Protein 9K3W (pdb70)

Secondary structure (P-SEA, 3-state):
ccccaaaaaaaaacccaaaaaaaacccaaaaaaaaaccccccaaaaaaaaaaacccccccccc/cccaaaaaaaaacccaaaaaaaacccaaaaaaaaaccccccaaaaaaaaaaacccccccccccc/cccaaaaaaaaacccaaaaaaaacccaaaaaaaaaccccccaaaaaaaaaaacccccccccccc

Nearest PDB structures (foldseek):
  2xj3-assembly1_B  TM=9.180E-01  e=3.057E-06  Enterococcus faecalis
  2xj3-assembly1_A  TM=9.509E-01  e=5.834E-06  Enterococcus faecalis
  1utx-assembly1_B  TM=9.200E-01  e=1.750E-05  Enterococcus faecalis
  3f52-assembly1_A  TM=8.445E-01  e=9.627E-04  Corynebacterium glutamicum
  3f51-assembly1_A  TM=8.803E-01  e=3.287E-03  Corynebacterium glutamicum

Solvent-accessible surface area: 11079 Å² total; per-residue (Å²): 26,79,147,26,83,0,140,83,5,30,84,111,15,83,19,77,24,44,59,0,1,110,80,5,134,38,66,149,100,27,0,64,3,3,21,81,22,172,100,79,3,54,7,31,16,0,6,68,0,3,109,38,1,44,52,111,0,66,38,0,4,92,112,102,143,23,87,0,142,84,6,31,78,102,23,72,15,77,26,43,57,0,1,109,87,9,132,39,63,142,141,34,0,63,13,2,23,96,49,168,83,118,36,52,109,87,11,5,80,111,0,4,164,33,3,52,51,150,46,106,42,0,31,83,125,154,130,62,141,21,84,0,134,77,7,32,74,120,104,138,32,73,24,50,50,0,4,110,115,12,134,35,62,152,126,41,0,62,12,2,25,85,30,161,55,69,8,58,6,41,20,0,5,80,0,4,160,69,25,65,67,120,6,57,35,0,6,66,29,185,55

InterPro domains:
  IPR001387 Cro/C1-type, helix-turn-helix domain [PF01381] (5-58)
  IPR001387 Cro/C1-type, helix-turn-helix domain [PS50943] (5-59)
  IPR001387 Cro/C1-type, helix-turn-helix domain [SM00530] (4-59)
  IPR001387 Cro/C1-type, helix-turn-helix domain [cd00093] (3-59)
  IPR010982 Lambda repressor-like, DNA-binding domain superfamily [G3DSA:1.10.260.40] (1-63)
  IPR010982 Lambda repressor-like, DNA-binding domain superfamily [SSF47413] (2-61)

Structure (mmCIF, N/CA/C/O backbone):
data_9K3W
#
_entry.id   9K3W
#
_cell.length_a   48.779
_cell.length_b   29.618
_cell.length_c   115.750
_cell.angle_alpha   90.000
_cell.angle_beta   93.360
_cell.angle_gamma   90.000
#
_symmetry.space_group_name_H-M   'C 1 2 1'
#
loop_
_entity.id
_entity.type
_entity.pdbx_description
1 polymer 'Transcriptional regulator, PbsX family'
2 non-polymer 'TETRAETHYLENE GLYCOL'
3 water water
#
loop_
_atom_site.group_PDB
_atom_site.id
_atom_site.type_symbol
_atom_site.label_atom_id
_atom_site.label_alt_id
_atom_site.label_comp_id
_atom_site.label_asym_id
_atom_site.label_entity_id
_atom_site.label_seq_id
_atom_site.pdbx_PDB_ins_code
_atom_site.Cartn_x
_atom_site.Cartn_y
_atom_site.Cartn_z
_atom_site.occupancy
_atom_site.B_iso_or_equiv
_atom_site.auth_seq_id
_atom_site.auth_comp_id
_atom_site.auth_asym_id
_atom_site.auth_atom_id
_atom_site.pdbx_PDB_model_num
ATOM 1 N N . GLY A 1 1 ? -5.15079 9.66888 20.73125 1.000 51.28604 1 GLY A N 1
ATOM 2 C CA . GLY A 1 1 ? -4.41939 8.55641 20.15251 1.000 52.37214 1 GLY A CA 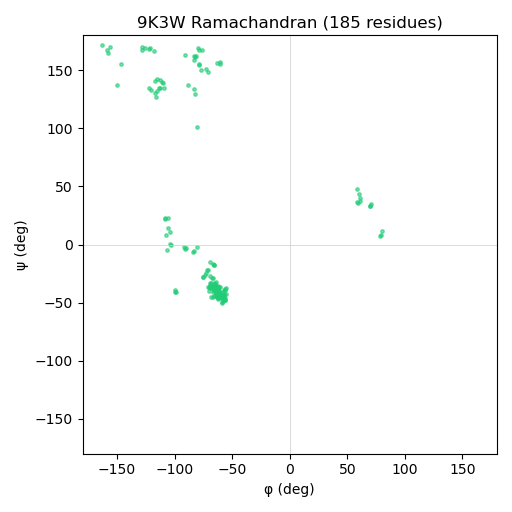1
ATOM 3 C C . GLY A 1 1 ? -3.67533 7.73079 21.18335 1.000 53.91049 1 GLY A C 1
ATOM 4 O O . GLY A 1 1 ? -3.33961 8.23051 22.25854 1.000 42.45937 1 GLY A O 1
ATOM 5 N N . SER A 1 2 ? -3.42190 6.46169 20.84679 1.000 66.35923 2 SER A N 1
ATOM 6 C CA . SER A 1 2 ? -2.72099 5.56403 21.76254 1.000 63.67398 2 SER A CA 1
ATOM 7 C C . SER A 1 2 ? -1.36880 6.13218 22.17423 1.000 63.02091 2 SER A C 1
ATOM 8 O O . SER A 1 2 ? -0.95394 5.99624 23.33160 1.000 66.15860 2 SER A O 1
ATOM 11 N N . LYS A 1 3 ? -0.66296 6.76090 21.23985 1.000 51.16189 3 LYS A N 1
ATOM 12 C CA . LYS A 1 3 ? 0.62755 7.37348 21.53457 1.000 49.29251 3 LYS A CA 1
ATOM 13 C C . LYS A 1 3 ? 0.39202 8.72989 22.18587 1.000 56.79231 3 LYS A C 1
ATOM 14 O O . LYS A 1 3 ? 0.05044 9.70424 21.51149 1.000 53.98010 3 LYS A O 1
ATOM 20 N N . ASN A 1 4 ? 0.53280 8.78563 23.50963 1.000 35.71380 4 ASN A N 1
ATOM 21 C CA . ASN A 1 4 ? 0.47428 10.04393 24.23671 1.000 31.80185 4 ASN A CA 1
ATOM 22 C C . ASN A 1 4 ? 1.19862 9.82211 25.55550 1.000 34.51805 4 ASN A C 1
ATOM 23 O O . ASN A 1 4 ? 1.43307 8.68174 25.96482 1.000 36.42937 4 ASN A O 1
ATOM 28 N N . ARG A 1 5 ? 1.53223 10.91754 26.23375 1.000 28.97370 5 ARG A N 1
ATOM 29 C CA . ARG A 1 5 ? 2.29707 10.80212 27.46943 1.000 30.31868 5 ARG A CA 1
ATOM 30 C C . ARG A 1 5 ? 1.46575 11.11430 28.70739 1.000 25.93011 5 ARG A C 1
ATOM 31 O O . ARG A 1 5 ? 2.03054 11.42489 29.76189 1.000 28.13721 5 ARG A O 1
ATOM 39 N N . ILE A 1 6 ? 0.13560 11.00782 28.61507 1.000 23.40426 6 ILE A N 1
ATOM 40 C CA . ILE A 1 6 ? -0.70797 11.39008 29.74522 1.000 19.25723 6 ILE A CA 1
ATOM 41 C C . ILE A 1 6 ? -0.41950 10.50788 30.95388 1.000 2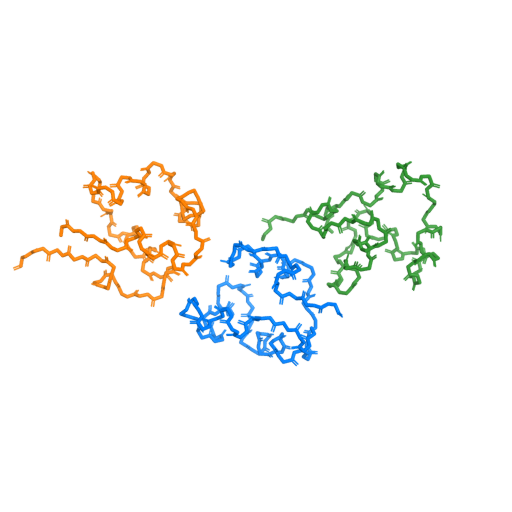5.94637 6 ILE A C 1
ATOM 42 O O . ILE A 1 6 ? -0.26938 10.99913 32.07924 1.000 22.49780 6 ILE A O 1
ATOM 47 N N . LYS A 1 7 ? -0.32618 9.19170 30.74185 1.000 24.09798 7 LYS A N 1
ATOM 48 C CA . LYS A 1 7 ? -0.05743 8.29355 31.86094 1.000 26.55691 7 LYS A CA 1
ATOM 49 C C . LYS A 1 7 ? 1.29064 8.59761 32.50252 1.000 24.97679 7 LYS A C 1
ATOM 50 O O . LYS A 1 7 ? 1.40598 8.65131 33.73229 1.000 26.04043 7 LYS A O 1
ATOM 56 N N . VAL A 1 8 ? 2.31813 8.81394 31.68011 1.000 23.01170 8 VAL A N 1
ATOM 57 C CA . VAL A 1 8 ? 3.64284 9.11821 32.20510 1.000 25.64957 8 VAL A CA 1
ATOM 58 C C . VAL A 1 8 ? 3.63926 10.45634 32.94075 1.000 24.12311 8 VAL A C 1
ATOM 59 O O . VAL A 1 8 ? 4.26875 10.60324 33.99565 1.000 24.94851 8 VAL A O 1
ATOM 63 N N . LEU A 1 9 ? 2.92470 11.45020 32.40180 1.000 22.63629 9 LEU A N 1
ATOM 64 C CA . LEU A 1 9 ? 2.87670 12.75870 33.04752 1.000 20.96801 9 LEU A CA 1
ATOM 65 C C . LEU A 1 9 ? 2.10442 12.70734 34.35940 1.000 21.02461 9 LEU A C 1
ATOM 66 O O . LEU A 1 9 ? 2.47825 13.38210 35.32496 1.000 25.44396 9 LEU A O 1
ATOM 71 N N . ARG A 1 10 ? 1.03668 11.90445 34.41844 1.000 18.40438 10 ARG A N 1
ATOM 72 C CA . ARG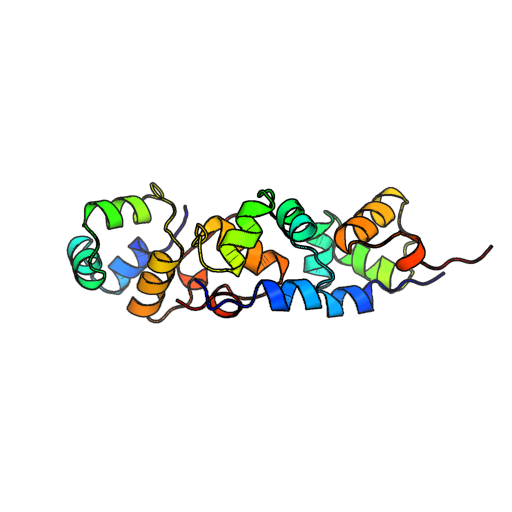 A 1 10 ? 0.32520 11.69965 35.68169 1.000 20.81679 10 ARG A CA 1
ATOM 73 C C . ARG A 1 10 ? 1.26365 11.19475 36.76878 1.000 24.69493 10 ARG A C 1
ATOM 74 O O . ARG A 1 10 ? 1.21913 11.66223 37.91355 1.000 21.07900 10 ARG A O 1
ATOM 82 N N . ALA A 1 11 ? 2.10170 10.20702 36.44016 1.000 22.00406 11 ALA A N 1
ATOM 83 C CA . ALA A 1 11 ? 3.01456 9.66347 37.44054 1.000 22.76760 11 ALA A CA 1
ATOM 84 C C . ALA A 1 11 ? 3.99085 10.72957 37.92510 1.000 25.97189 11 ALA A C 1
ATOM 85 O O . ALA A 1 11 ? 4.32051 10.78981 39.11485 1.000 37.88758 11 ALA A O 1
ATOM 87 N N . GLU A 1 12 ? 4.45508 11.58737 37.01477 1.000 27.22662 12 GLU A N 1
ATOM 88 C CA . GLU A 1 12 ? 5.38995 12.64633 37.37362 1.000 29.19198 12 GLU A CA 1
ATOM 89 C C . GLU A 1 12 ? 4.74132 13.72638 38.23778 1.000 28.71192 12 GLU A C 1
ATOM 90 O O . GLU A 1 12 ? 5.43463 14.39054 39.01900 1.000 29.55316 12 GLU A O 1
ATOM 96 N N . HIS A 1 13 ? 3.42440 13.91454 38.10854 1.000 27.29652 13 HIS A N 1
ATOM 97 C CA . HIS A 1 13 ? 2.66613 14.98138 38.75981 1.000 23.13890 13 HIS A CA 1
ATOM 98 C C . HIS A 1 13 ? 1.79600 14.52234 39.92888 1.000 24.44619 13 HIS A C 1
ATOM 99 O O . HIS A 1 13 ? 0.90370 15.27380 40.34157 1.000 26.04814 13 HIS A O 1
ATOM 106 N N . ASN A 1 14 ? 1.99796 13.30920 40.44774 1.000 27.60834 14 ASN A N 1
ATOM 107 C CA . ASN A 1 14 ? 1.26604 12.83026 41.62964 1.000 28.73020 14 ASN A CA 1
ATOM 108 C C . ASN A 1 14 ? -0.24211 12.77097 41.38113 1.000 28.31823 14 ASN A C 1
ATOM 109 O O . ASN A 1 14 ? -1.04619 13.09578 42.25709 1.000 27.52874 14 ASN A O 1
ATOM 114 N N . LEU A 1 15 ? -0.64114 12.32871 40.18960 1.000 20.34857 15 LEU A N 1
ATOM 115 C CA . LEU A 1 15 ? -2.05150 12.27649 39.81737 1.000 19.33692 15 LEU A CA 1
ATOM 116 C C . LEU A 1 15 ? -2.51807 10.85291 39.56745 1.000 20.60203 15 LEU A C 1
ATOM 117 O O . LEU A 1 15 ? -1.89790 10.11990 38.78194 1.000 19.02521 15 LEU A O 1
ATOM 122 N N . THR A 1 16 ? -3.63944 10.48641 40.18650 1.000 18.67185 16 THR A N 1
ATOM 123 C CA . THR A 1 16 ? -4.40379 9.34010 39.72574 1.000 19.69021 16 THR A CA 1
ATOM 124 C C . THR A 1 16 ? -5.24089 9.75601 38.51709 1.000 17.84957 16 THR A C 1
ATOM 125 O O . THR A 1 16 ? -5.37501 10.94434 38.20640 1.000 17.94078 16 THR A O 1
ATOM 129 N N . GLN A 1 17 ? -5.82310 8.76433 37.84029 1.000 20.43330 17 GLN A N 1
ATOM 130 C CA . GLN A 1 17 ? -6.75530 9.08761 36.76109 1.000 19.16402 17 GLN A CA 1
ATOM 131 C C . GLN A 1 17 ? -7.89794 9.95411 37.27471 1.000 19.81878 17 GLN A C 1
ATOM 132 O O . GLN A 1 17 ? -8.29674 10.92833 36.62108 1.000 19.95096 17 GLN A O 1
ATOM 138 N N . ALA A 1 18 ? -8.43081 9.61993 38.45269 1.000 19.25645 18 ALA A N 1
ATOM 139 C CA . ALA A 1 18 ? -9.52411 10.39721 39.02516 1.000 20.00512 18 ALA A CA 1
ATOM 140 C C . ALA A 1 18 ? -9.07434 11.80818 39.39247 1.000 23.42868 18 ALA A C 1
ATOM 141 O O . ALA A 1 18 ? -9.82047 12.77023 39.18714 1.000 18.24439 18 ALA A O 1
ATOM 143 N N . ASP A 1 19 ? -7.85631 11.94956 39.93017 1.000 22.21490 19 ASP A N 1
ATOM 144 C CA . ASP A 1 19 ? -7.31883 13.27720 40.22843 1.000 21.59284 19 ASP A CA 1
ATOM 145 C C . ASP A 1 19 ? -7.26145 14.13898 38.97572 1.000 20.33791 19 ASP A C 1
ATOM 146 O O . ASP A 1 19 ? -7.64688 15.31443 38.99415 1.000 20.94218 19 ASP A O 1
ATOM 151 N N . LEU A 1 20 ? -6.70774 13.58746 37.89303 1.000 18.16629 20 LEU A N 1
ATOM 152 C CA . LEU A 1 20 ? -6.61196 14.32499 36.64010 1.000 17.04675 20 LEU A CA 1
ATOM 153 C C . LEU A 1 20 ? -7.99326 14.65693 36.09722 1.000 20.12944 20 LEU A C 1
ATOM 154 O O . LEU A 1 20 ? -8.23711 15.78301 35.64300 1.000 18.78586 20 LEU A O 1
ATOM 159 N N . ALA A 1 21 ? -8.90821 13.68666 36.14168 1.000 17.80586 21 ALA A N 1
ATOM 160 C CA . ALA A 1 21 ? -10.27208 13.93229 35.69383 1.000 20.02062 21 ALA A CA 1
ATOM 161 C C . ALA A 1 21 ? -10.87309 15.10797 36.44413 1.000 20.42856 21 ALA A C 1
ATOM 162 O O . ALA A 1 21 ? -11.42851 16.02888 35.83387 1.000 19.12369 21 ALA A O 1
ATOM 164 N N . ASP A 1 22 ? -10.72752 15.11962 37.77220 1.000 18.64452 22 ASP A N 1
ATOM 165 C CA . ASP A 1 22 ? -11.31002 16.20155 38.55574 1.000 18.68153 22 ASP A CA 1
ATOM 166 C C . ASP A 1 22 ? -10.65505 17.54248 38.23733 1.000 18.79591 22 ASP A C 1
ATOM 167 O O . ASP A 1 22 ? -11.33435 18.57685 38.24406 1.000 22.08701 22 ASP A O 1
ATOM 172 N N . LYS A 1 23 ? -9.35165 17.55296 37.94155 1.000 19.06937 23 LYS A N 1
ATOM 173 C CA . LYS A 1 23 ? -8.69891 18.81910 37.62812 1.000 21.44052 23 LYS A CA 1
ATOM 174 C C . LYS A 1 23 ? -9.12172 19.36785 36.27234 1.000 22.42038 23 LYS A C 1
ATOM 175 O O . LYS A 1 23 ? -9.00040 20.57634 36.04660 1.000 29.69963 23 LYS A O 1
ATOM 181 N N . LEU A 1 24 ? -9.61051 18.51401 35.37545 1.000 20.58697 24 LEU A N 1
ATOM 182 C CA . LEU A 1 24 ? -10.03558 18.90751 34.03450 1.000 22.51015 24 LEU A CA 1
ATOM 183 C C . LEU A 1 24 ? -11.55070 18.97061 33.88089 1.000 21.38351 24 LEU A C 1
ATOM 184 O O . LEU A 1 24 ? -12.03438 19.23758 32.77648 1.000 21.90776 24 LEU A O 1
ATOM 189 N N . ASP A 1 25 ? -12.30290 18.67828 34.94303 1.000 17.67823 25 ASP A N 1
ATOM 190 C CA . ASP A 1 25 ? -13.76683 18.66235 34.91604 1.000 19.71779 25 ASP A CA 1
ATOM 191 C C . ASP A 1 25 ? -14.30887 17.65641 33.89976 1.000 21.93707 25 ASP A C 1
ATOM 192 O O . ASP A 1 25 ? -15.34777 17.88487 33.27302 1.000 22.37007 25 ASP A O 1
ATOM 197 N N . VAL A 1 26 ? -13.62321 16.51950 33.75144 1.000 21.01553 26 VAL A N 1
ATOM 198 C CA . VAL A 1 26 ? -14.12825 15.40066 32.96665 1.000 19.21896 26 VAL A CA 1
ATOM 199 C C . VAL A 1 26 ? -14.21657 14.17405 33.87175 1.000 21.18308 26 VAL A C 1
ATOM 200 O O . VAL A 1 26 ? -13.72666 14.16693 35.00261 1.000 20.25603 26 VAL A O 1
ATOM 204 N N . SER A 1 27 ? -14.86686 13.13677 33.36381 1.000 22.66898 27 SER A N 1
ATOM 205 C CA . SER A 1 27 ? -15.07563 11.92733 34.14070 1.000 21.75534 27 SER A CA 1
ATOM 206 C C . SER A 1 27 ? -13.84804 11.03012 34.05735 1.000 27.32073 27 SER A C 1
ATOM 207 O O . SER A 1 27 ? -13.00994 11.16321 33.16081 1.000 20.61234 27 SER A O 1
ATOM 210 N N . ARG A 1 28 ? -13.76232 10.08646 34.99922 1.000 21.28443 28 ARG A N 1
ATOM 211 C CA . ARG A 1 28 ? -12.60077 9.20486 35.04727 1.000 20.12420 28 ARG A CA 1
ATOM 212 C C . ARG A 1 28 ? -12.49501 8.34233 33.79345 1.000 20.93014 28 ARG A C 1
ATOM 213 O O . ARG 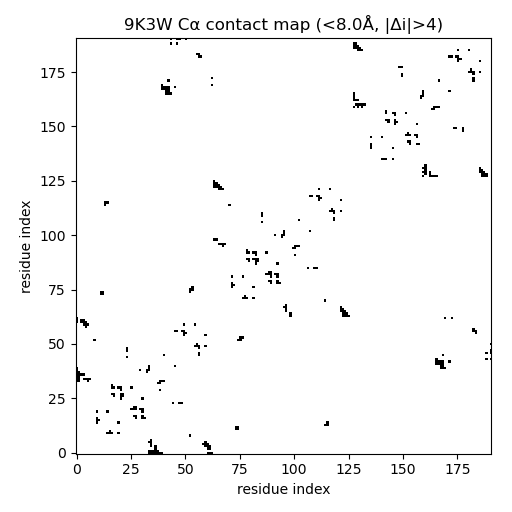A 1 28 ? -11.39132 8.11894 33.28269 1.000 21.86925 28 ARG A O 1
ATOM 221 N N . GLN A 1 29 ? -13.62843 7.86617 33.26999 1.000 22.02740 29 GLN A N 1
ATOM 222 C CA . GLN A 1 29 ? -13.57006 7.05965 32.05360 1.000 26.52126 29 GLN A CA 1
ATOM 223 C C . GLN A 1 29 ? -13.04733 7.87982 30.88345 1.000 22.31006 29 GLN A C 1
ATOM 224 O O . GLN A 1 29 ? -12.38017 7.33392 29.99703 1.000 25.38867 29 GLN A O 1
ATOM 230 N N . THR A 1 30 ? -13.34385 9.18325 30.85788 1.000 22.04432 30 THR A N 1
ATOM 231 C CA . THR A 1 30 ? -12.81623 10.02795 29.79362 1.000 21.48748 30 THR A CA 1
ATOM 232 C C . THR A 1 30 ? -11.29820 10.05267 29.83035 1.000 19.96017 30 THR A C 1
ATOM 233 O O . THR A 1 30 ? -10.64312 9.91216 28.79099 1.000 22.15123 30 THR A O 1
ATOM 237 N N . ILE A 1 31 ? -10.71663 10.18969 31.02762 1.000 17.29342 31 ILE A N 1
ATOM 238 C CA . ILE A 1 31 ? -9.26439 10.17016 31.15428 1.000 19.75198 31 ILE A CA 1
ATOM 239 C C . ILE A 1 31 ? -8.70528 8.83345 30.68869 1.000 22.24023 31 ILE A C 1
ATOM 240 O O . ILE A 1 31 ? -7.72308 8.78272 29.93514 1.000 20.64455 31 ILE A O 1
ATOM 245 N N . ASN A 1 32 ? -9.32840 7.72616 31.10818 1.000 19.48862 32 ASN A N 1
ATOM 246 C CA . ASN A 1 32 ? -8.81618 6.42494 30.69646 1.000 19.73219 32 ASN A CA 1
ATOM 247 C C . ASN A 1 32 ? -8.91636 6.24985 29.19124 1.000 21.30494 32 ASN A C 1
ATOM 248 O O . ASN A 1 32 ? -8.00913 5.69271 28.55766 1.000 21.86271 32 ASN A O 1
ATOM 253 N N . ALA A 1 33 ? -10.01292 6.72380 28.59774 1.000 20.27466 33 ALA A N 1
ATOM 254 C CA . ALA A 1 33 ? -10.16881 6.62964 27.15308 1.000 23.02213 33 ALA A CA 1
ATOM 255 C C . ALA A 1 33 ? -9.11286 7.45933 26.43550 1.000 21.81899 33 ALA A C 1
ATOM 256 O O . ALA A 1 33 ? -8.62651 7.06636 25.37102 1.000 23.84271 33 ALA A O 1
ATOM 258 N N . LEU A 1 34 ? -8.74859 8.61305 27.00741 1.000 20.11198 34 LEU A N 1
ATOM 259 C CA . LEU A 1 34 ? -7.68981 9.41998 26.40772 1.000 21.15947 34 LEU A CA 1
ATOM 260 C C . LEU A 1 34 ? -6.34421 8.71660 26.48249 1.000 19.19922 34 LEU A C 1
ATOM 261 O O . LEU A 1 34 ? -5.60092 8.69317 25.49309 1.000 20.50219 34 LEU A O 1
ATOM 266 N N . GLU A 1 35 ? -6.01309 8.13464 27.64147 1.000 20.72207 35 GLU A N 1
ATOM 267 C CA . GLU A 1 35 ? -4.69413 7.53448 27.81523 1.000 17.83531 35 GLU A CA 1
ATOM 268 C C . GLU A 1 35 ? -4.51326 6.31492 26.92093 1.000 22.51097 35 GLU A C 1
ATOM 269 O O . GLU A 1 35 ? -3.42380 6.09278 26.38112 1.000 25.99916 35 GLU A O 1
ATOM 275 N N . THR A 1 36 ? -5.56718 5.51327 26.75395 1.000 23.44831 36 THR A N 1
ATOM 276 C CA . THR A 1 36 ? -5.50696 4.32737 25.91015 1.000 23.96598 36 THR A CA 1
ATOM 277 C C . THR A 1 36 ? -5.73354 4.63081 24.43673 1.000 25.67134 36 THR A C 1
ATOM 278 O O . THR A 1 36 ? -5.58716 3.72745 23.60139 1.000 26.95350 36 THR A O 1
ATOM 282 N N . GLY A 1 37 ? -6.06206 5.87215 24.09448 1.000 21.96446 37 GLY A N 1
ATOM 283 C CA . GLY A 1 37 ? -6.34104 6.20790 22.71534 1.000 23.25836 37 GLY A CA 1
ATOM 284 C C . GLY A 1 37 ? -7.71685 5.83316 22.21424 1.000 28.01856 37 GLY A C 1
ATOM 285 O O . GLY A 1 37 ? -7.96389 5.94489 21.00866 1.000 30.52814 37 GLY A O 1
ATOM 286 N N . LYS A 1 38 ? -8.62373 5.38033 23.08346 1.000 25.96863 38 LYS A N 1
ATOM 287 C CA . LYS A 1 38 ? -9.96479 5.04654 22.60635 1.000 30.82749 38 LYS A CA 1
ATOM 288 C C . LYS A 1 38 ? -10.70730 6.31774 22.19118 1.000 28.96486 38 LYS A C 1
ATOM 289 O O . LYS A 1 38 ? -11.55288 6.27806 21.29046 1.000 32.66655 38 LYS A O 1
ATOM 295 N N . TYR A 1 39 ? -10.43113 7.43464 22.87166 1.000 30.91560 39 TYR A N 1
ATOM 296 C CA . TYR A 1 39 ? -11.02449 8.74300 22.60323 1.000 32.70935 39 TYR A CA 1
ATOM 297 C C . TYR A 1 39 ? -9.93060 9.69977 22.15130 1.000 26.15465 39 TYR A C 1
ATOM 298 O O . TYR A 1 39 ? -8.86314 9.75155 22.76211 1.000 26.29958 39 TYR A O 1
ATOM 307 N N . ASP A 1 40 ? -10.18165 10.42225 21.07114 1.000 32.64942 40 ASP A N 1
ATOM 308 C CA . ASP A 1 40 ? -9.33918 11.59116 20.83393 1.000 30.23741 40 ASP A CA 1
ATOM 309 C C . ASP A 1 40 ? -9.93065 12.81768 21.53181 1.000 28.84043 40 ASP A C 1
ATOM 310 O O . ASP A 1 40 ? -11.14835 13.01680 21.49997 1.000 35.53425 40 ASP A O 1
ATOM 315 N N . PRO A 1 41 ? -9.13741 13.65782 22.19187 1.000 25.89518 41 PRO A N 1
ATOM 316 C CA . PRO A 1 41 ? -9.72058 14.79865 22.90554 1.000 27.72752 41 PRO A CA 1
ATOM 317 C C . PRO A 1 41 ? -10.20226 15.86807 21.94187 1.000 25.17928 41 PRO A C 1
ATOM 318 O O . PRO A 1 41 ? -9.68926 16.01441 20.82828 1.000 30.25322 41 PRO A O 1
ATOM 322 N N . SER A 1 42 ? -11.22828 16.60179 22.36953 1.000 24.83736 42 SER A N 1
ATOM 323 C CA . SER A 1 42 ? -11.54618 17.85594 21.70773 1.000 26.49617 42 SER A CA 1
ATOM 324 C C . SER A 1 42 ? -10.35488 18.79873 21.83106 1.000 28.47568 42 SER A C 1
ATOM 325 O O . SER A 1 42 ? -9.51023 18.64664 22.71473 1.000 24.57533 42 SER A O 1
ATOM 328 N N . LEU A 1 43 ? -10.27650 19.76161 20.91802 1.000 24.55684 43 LEU A N 1
ATOM 329 C CA . LEU A 1 43 ? -9.19781 20.74861 21.03606 1.000 21.47622 43 LEU A CA 1
ATOM 330 C C . LEU A 1 43 ? -9.26181 21.49693 22.34929 1.000 26.01541 43 LEU A C 1
ATOM 331 O O . LEU A 1 43 ? -8.17723 21.65997 22.98645 1.000 23.03369 43 LEU A O 1
ATOM 336 N N . PRO A 1 44 ? -10.39538 21.97389 22.86786 1.000 22.52332 44 PRO A N 1
ATOM 337 C CA . PRO A 1 44 ? -10.39724 22.61509 24.18753 1.000 21.70955 44 PRO A CA 1
ATOM 338 C C . PRO A 1 44 ? -9.85021 21.72739 25.29685 1.000 19.60112 44 PRO A C 1
ATOM 339 O O . PRO A 1 44 ? -9.13565 22.21809 26.18004 1.000 26.24732 44 PRO A O 1
ATOM 343 N N . LEU A 1 45 ? -10.16030 20.42660 25.27733 1.000 20.28554 45 LEU A N 1
ATOM 344 C CA . LEU A 1 45 ? -9.64475 19.54683 26.32405 1.000 20.59306 45 LEU A CA 1
ATOM 345 C C . LEU A 1 45 ? -8.14170 19.34131 26.18029 1.000 18.07089 45 LEU A C 1
ATOM 346 O O . LEU A 1 45 ? -7.41878 19.27461 27.18683 1.000 21.09617 45 LEU A O 1
ATOM 351 N N . ALA A 1 46 ? -7.64484 19.26538 24.94256 1.000 20.72468 46 ALA A N 1
ATOM 352 C CA . ALA A 1 46 ? -6.20528 19.16973 24.73347 1.000 19.82885 46 ALA A CA 1
ATOM 353 C C . ALA A 1 46 ? -5.49775 20.40115 25.28639 1.000 23.65223 46 ALA A C 1
ATOM 354 O O . ALA A 1 46 ? -4.44150 20.28925 25.92258 1.000 21.86002 46 ALA A O 1
ATOM 356 N N . PHE A 1 47 ? -6.08095 21.58504 25.07361 1.000 22.22015 47 PHE A N 1
ATOM 357 C CA . PHE A 1 47 ? -5.53894 22.79978 25.67767 1.000 20.92736 47 PHE A CA 1
ATOM 358 C C . PHE A 1 47 ? -5.53053 22.70151 27.20008 1.000 20.29083 47 PHE A C 1
ATOM 359 O O . PHE A 1 47 ? -4.53022 23.03076 27.84251 1.000 23.01356 47 PHE A O 1
ATOM 367 N N . LYS A 1 48 ? -6.63938 22.24863 27.79826 1.000 20.74452 48 LYS A N 1
ATOM 368 C CA . LYS A 1 48 ? -6.67445 22.17760 29.26100 1.000 22.97787 48 LYS A CA 1
ATOM 369 C C . LYS A 1 48 ? -5.62189 21.21763 29.79948 1.000 22.63265 48 LYS A C 1
ATOM 370 O O . LYS A 1 48 ? -4.96267 21.51736 30.80639 1.000 24.08364 48 LYS A O 1
ATOM 376 N N . LEU A 1 49 ? -5.43533 20.06602 29.14587 1.000 19.83803 49 LEU A N 1
ATOM 377 C CA . LEU A 1 49 ? -4.37871 19.14404 29.55717 1.000 23.70071 49 LEU A CA 1
ATOM 378 C C . LEU A 1 49 ? -3.00638 19.78092 29.41859 1.000 22.34409 49 LEU A C 1
ATOM 379 O O . LEU A 1 49 ? -2.16785 19.68959 30.32625 1.000 23.54550 49 LEU A O 1
ATOM 384 N N . ALA A 1 50 ? -2.75561 20.42069 28.27290 1.000 21.74294 50 ALA A N 1
ATOM 385 C CA . ALA A 1 50 ? -1.45798 21.04111 28.03869 1.000 24.57005 50 ALA A CA 1
ATOM 386 C C . ALA A 1 50 ? -1.16700 22.10943 29.07914 1.000 26.55235 50 ALA A C 1
ATOM 387 O O . ALA A 1 50 ? -0.05990 22.17193 29.61878 1.000 25.31625 50 ALA A O 1
ATOM 389 N N . ARG A 1 51 ? -2.15298 22.95287 29.38245 1.000 23.58750 51 ARG A N 1
ATOM 390 C CA . ARG A 1 51 ? -1.92056 24.01993 30.34913 1.000 25.76331 51 ARG A CA 1
ATOM 391 C C . ARG A 1 51 ? -1.73385 23.47527 31.75864 1.000 25.18155 51 ARG A C 1
ATOM 392 O O . ARG A 1 51 ? -0.96026 24.04472 32.53882 1.000 24.18814 51 ARG A O 1
ATOM 400 N N . LEU A 1 52 ? -2.41929 22.38008 32.10566 1.000 21.46478 52 LEU A N 1
ATOM 401 C CA . LEU A 1 52 ? -2.24531 21.79920 33.43461 1.000 22.64508 52 LEU A CA 1
ATOM 402 C C . LEU A 1 52 ? -0.80225 21.36599 33.66568 1.000 22.14475 52 LEU A C 1
ATOM 403 O O . LEU A 1 52 ? -0.24021 21.58795 34.74833 1.000 24.22103 52 LEU A O 1
ATOM 408 N N . PHE A 1 53 ? -0.18647 20.74884 32.66166 1.000 20.41700 53 PHE A N 1
ATOM 409 C CA . PHE A 1 53 ? 1.17865 20.25075 32.76093 1.000 21.97094 53 PHE A CA 1
ATOM 410 C C . PHE A 1 53 ? 2.21899 21.27136 32.31430 1.000 23.29395 53 PHE A C 1
ATOM 411 O O . PHE A 1 53 ? 3.42154 20.99725 32.41871 1.000 25.65687 53 PHE A O 1
ATOM 419 N N . GLY A 1 54 ? 1.79335 22.43637 31.83021 1.000 25.44002 54 GLY A N 1
ATOM 420 C CA . GLY A 1 54 ? 2.73503 23.45636 31.40407 1.000 23.07404 54 GLY A CA 1
ATOM 421 C C . GLY A 1 54 ? 3.49716 23.11035 30.14420 1.000 23.97841 54 GLY A C 1
ATOM 422 O O . GLY A 1 54 ? 4.64359 23.54042 29.98263 1.000 31.03706 54 GLY A O 1
ATOM 423 N N . LEU A 1 55 ? 2.87247 22.38346 29.22136 1.000 24.71637 55 LEU A N 1
ATOM 424 C CA . LEU A 1 55 ? 3.54535 21.86843 28.03928 1.000 28.39992 55 LEU A CA 1
ATOM 425 C C . LEU A 1 55 ? 2.79202 22.29697 26.78935 1.000 24.76160 55 LEU A C 1
ATOM 426 O O . LEU A 1 55 ? 1.66816 22.80034 26.85607 1.000 28.70520 55 LEU A O 1
ATOM 431 N N . ARG A 1 56 ? 3.42583 22.07848 25.63840 1.000 26.34237 56 ARG A N 1
ATOM 432 C CA . ARG A 1 56 ? 2.74901 22.25150 24.36607 1.000 29.33053 56 ARG A CA 1
ATOM 433 C C . ARG A 1 56 ? 1.88715 21.02602 24.09623 1.000 26.87614 56 ARG A C 1
ATOM 434 O O . ARG A 1 56 ? 2.16207 19.93037 24.59638 1.000 29.55541 56 ARG A O 1
ATOM 442 N N . ILE A 1 57 ? 0.83979 21.21700 23.29246 1.000 30.26480 57 ILE A N 1
ATOM 443 C CA . ILE A 1 57 ? -0.02705 20.09575 22.93947 1.000 31.76139 57 ILE A CA 1
ATOM 444 C C . ILE A 1 57 ? 0.78612 18.99418 22.27215 1.000 28.37569 57 ILE A C 1
ATOM 445 O O . ILE A 1 57 ? 0.62164 17.80761 22.58430 1.000 28.63681 57 ILE A O 1
ATOM 450 N N . GLU A 1 58 ? 1.70209 19.36734 21.37012 1.000 30.02352 58 GLU A N 1
ATOM 451 C CA . GLU A 1 58 ? 2.52339 18.37074 20.69065 1.000 32.64057 58 GLU A CA 1
ATOM 452 C C . GLU A 1 58 ? 3.47495 17.64868 21.64205 1.000 34.96222 58 GLU A C 1
ATOM 453 O O . GLU A 1 58 ? 4.00148 16.59168 21.27931 1.000 38.46055 58 GLU A O 1
ATOM 459 N N . ASP A 1 59 ? 3.71436 18.19282 22.84155 1.000 37.52320 59 ASP A N 1
ATOM 460 C CA . ASP A 1 59 ? 4.54170 17.49200 23.82182 1.000 39.57398 59 ASP A CA 1
ATOM 461 C C . ASP A 1 59 ? 3.79874 16.31633 24.44369 1.000 33.59469 59 ASP A C 1
ATOM 462 O O . ASP A 1 59 ? 4.42845 15.37246 24.93505 1.000 36.26747 59 ASP A O 1
ATOM 467 N N . ILE A 1 60 ? 2.47184 16.37749 24.46812 1.000 28.71532 60 ILE A N 1
ATOM 468 C CA . ILE A 1 60 ? 1.64903 15.37164 25.12292 1.000 27.05800 60 ILE A CA 1
ATOM 469 C C . ILE A 1 60 ? 1.07428 14.37642 24.12554 1.000 30.00519 60 ILE A C 1
ATOM 470 O O . ILE A 1 60 ? 1.02076 13.17711 24.39950 1.000 33.21741 60 ILE A O 1
ATOM 475 N N . PHE A 1 61 ? 0.62902 14.86064 22.97360 1.000 27.68137 61 PHE A N 1
ATOM 476 C CA . PHE A 1 61 ? -0.06670 14.05232 21.98476 1.000 32.73209 61 PHE A CA 1
ATOM 477 C C . PHE A 1 61 ? 0.76495 13.88602 20.72337 1.000 43.40052 61 PHE A C 1
ATOM 478 O O . PHE A 1 61 ? 1.43370 14.82409 20.28097 1.000 40.39650 61 PHE A O 1
ATOM 486 N N . GLN A 1 62 ? 0.70657 12.69224 20.14352 1.000 44.83563 62 GLN A N 1
ATOM 487 C CA . GLN A 1 62 ? 1.21839 12.43577 18.80420 1.000 58.26840 62 GLN A CA 1
ATOM 488 C C . GLN A 1 62 ? 0.03714 12.16790 17.88426 1.000 56.72743 62 GLN A C 1
ATOM 489 O O . GLN A 1 62 ? -0.92464 11.51686 18.28389 1.000 75.65009 62 GLN A O 1
ATOM 495 N N . ASP A 1 63 ? 0.11080 12.69491 16.66606 1.000 69.14395 63 ASP A N 1
ATOM 496 C CA . ASP A 1 63 ? -1.00375 12.65702 15.71309 1.000 69.18618 63 ASP A CA 1
ATOM 497 C C . ASP A 1 63 ? -1.30348 11.23478 15.24199 1.000 73.18840 63 ASP A C 1
ATOM 498 O O . ASP A 1 63 ? -0.48970 10.60894 14.55230 1.000 71.43527 63 ASP A O 1
ATOM 503 N N . SER B 1 2 ? 7.90084 26.74754 60.25532 1.000 72.93303 2 SER B N 1
ATOM 504 C CA . SER B 1 2 ? 8.38937 28.05845 59.85092 1.000 80.07940 2 SER B CA 1
ATOM 505 C C . SER B 1 2 ? 9.13064 27.96965 58.51562 1.000 74.25092 2 SER B C 1
ATOM 506 O O . SER B 1 2 ? 10.08707 28.70683 58.27461 1.000 79.37986 2 SER B O 1
ATOM 509 N N . LYS B 1 3 ? 8.67711 27.05520 57.65949 1.000 70.06234 3 LYS B N 1
ATOM 510 C CA . LYS B 1 3 ? 9.23606 26.86881 56.32583 1.000 54.62474 3 LYS B CA 1
ATOM 511 C C . LYS B 1 3 ? 8.22669 26.06196 55.51354 1.000 47.64668 3 LYS B C 1
ATOM 512 O O . LYS B 1 3 ? 7.23898 25.55469 56.04921 1.000 48.82767 3 LYS B O 1
ATOM 518 N N . ASN B 1 4 ? 8.48664 25.93519 54.21522 1.000 45.54005 4 ASN B N 1
ATOM 519 C CA . ASN B 1 4 ? 7.57901 25.20676 53.33911 1.000 39.39999 4 ASN B CA 1
ATOM 520 C C . ASN B 1 4 ? 8.33553 24.69733 52.12155 1.000 37.10941 4 ASN B C 1
ATOM 521 O O . ASN B 1 4 ? 9.48892 25.05953 51.87974 1.000 41.00522 4 ASN B O 1
ATOM 526 N N . ARG B 1 5 ? 7.65777 23.83302 51.36149 1.000 34.71678 5 ARG B N 1
ATOM 527 C CA . ARG B 1 5 ? 8.21105 23.18196 50.17987 1.000 32.85154 5 ARG B CA 1
ATOM 528 C C . ARG B 1 5 ? 7.61617 23.71463 48.87485 1.000 27.98965 5 ARG B C 1
ATOM 529 O O . ARG B 1 5 ? 7.67528 23.02537 47.85364 1.000 26.40824 5 ARG B O 1
ATOM 537 N N . ILE B 1 6 ? 7.07535 24.93659 48.88359 1.000 25.97213 6 ILE B N 1
ATOM 538 C CA . ILE B 1 6 ? 6.36139 25.44980 47.70830 1.000 22.08354 6 ILE B CA 1
ATOM 539 C C . ILE B 1 6 ? 7.29265 25.57750 46.50894 1.000 21.37065 6 ILE B C 1
ATOM 540 O O . ILE B 1 6 ? 6.93824 25.18408 45.38631 1.000 20.58017 6 ILE B O 1
ATOM 545 N N . LYS B 1 7 ? 8.49990 26.11954 46.71375 1.000 23.65988 7 LYS B N 1
ATOM 546 C CA . LYS B 1 7 ? 9.42099 26.28011 45.58992 1.000 27.48866 7 LYS B CA 1
ATOM 547 C C . LYS B 1 7 ? 9.74360 24.94431 44.93801 1.000 25.30287 7 LYS B C 1
ATOM 548 O O . LYS B 1 7 ? 9.72167 24.81783 43.70684 1.000 25.49437 7 LYS B O 1
ATOM 554 N N . VAL B 1 8 ? 10.03544 23.93427 45.75913 1.000 24.79452 8 VAL B N 1
ATOM 555 C CA . VAL B 1 8 ? 10.38781 22.62080 45.23218 1.000 26.47789 8 VAL B CA 1
ATOM 556 C C . VAL B 1 8 ? 9.19621 21.99330 44.52873 1.000 30.06340 8 VAL B C 1
ATOM 557 O O . VAL B 1 8 ? 9.33442 21.41015 43.44601 1.000 26.79873 8 VAL B O 1
ATOM 561 N N . LEU B 1 9 ? 8.00167 22.14667 45.10283 1.000 24.56812 9 LEU B N 1
ATOM 562 C CA . LEU B 1 9 ? 6.80777 21.56826 44.49112 1.000 21.11574 9 LEU B CA 1
ATOM 563 C C . LEU B 1 9 ? 6.47085 22.24513 43.16689 1.000 21.52038 9 LEU B C 1
ATOM 564 O O . LEU B 1 9 ? 6.02832 21.57448 42.22557 1.000 22.55369 9 LEU B O 1
ATOM 569 N N . ARG B 1 10 ? 6.68672 23.56027 43.06403 1.000 20.39838 10 ARG B N 1
ATOM 570 C CA . ARG B 1 10 ? 6.49997 24.23416 41.77881 1.000 20.41061 10 ARG B CA 1
ATOM 571 C C . ARG B 1 10 ? 7.34795 23.59161 40.69394 1.000 25.08268 10 ARG B C 1
ATOM 572 O O . ARG B 1 10 ? 6.85492 23.29656 39.59744 1.000 22.32586 10 ARG B O 1
ATOM 580 N N . ALA B 1 11 ? 8.63142 23.36026 40.98627 1.000 21.66444 11 ALA B N 1
ATOM 581 C CA . ALA B 1 11 ? 9.51496 22.76313 39.99202 1.000 24.22089 11 ALA B CA 1
ATOM 582 C C . ALA B 1 11 ? 9.03893 21.36955 39.61390 1.000 29.18442 11 ALA B C 1
ATOM 583 O O . ALA B 1 11 ? 9.05020 20.99976 38.43355 1.000 26.01420 11 ALA B O 1
ATOM 585 N N . GLU B 1 12 ? 8.56251 20.60537 40.59660 1.000 23.67716 12 GLU B N 1
ATOM 586 C CA . GLU B 1 12 ? 8.11496 19.24524 40.33392 1.000 24.71549 12 GLU B CA 1
ATOM 587 C C . GLU B 1 12 ? 6.86902 19.23300 39.46064 1.000 27.69493 12 GLU B C 1
ATOM 588 O O . GLU B 1 12 ? 6.66824 18.29253 38.68354 1.000 28.79185 12 GLU B O 1
ATOM 594 N N . HIS B 1 13 ? 6.05515 20.28402 39.53682 1.000 24.65970 13 HIS B N 1
ATOM 595 C CA . HIS B 1 13 ? 4.81886 20.39516 38.77601 1.000 22.35737 13 HIS B CA 1
ATOM 596 C C . HIS B 1 13 ? 4.95944 21.34938 37.59697 1.000 19.31687 13 HIS B C 1
ATOM 597 O O . HIS B 1 13 ? 3.95231 21.72090 36.98255 1.000 21.19472 13 HIS B O 1
ATOM 604 N N . ASN B 1 14 ? 6.19106 21.75752 37.28662 1.000 20.03577 14 ASN B N 1
ATOM 605 C CA . ASN B 1 14 ? 6.51059 22.55688 36.10207 1.000 18.37205 14 ASN B CA 1
ATOM 606 C C . ASN B 1 14 ? 5.77709 23.89932 36.09719 1.000 18.13654 14 ASN B C 1
ATOM 607 O O . ASN B 1 14 ? 5.25033 24.34542 35.07350 1.000 20.21931 14 ASN B O 1
ATOM 612 N N . LEU B 1 15 ? 5.75284 24.56151 37.24897 1.000 18.66828 15 LEU B N 1
ATOM 613 C CA . LEU B 1 15 ? 5.04712 25.82340 37.42109 1.000 18.84691 15 LEU B CA 1
ATOM 614 C C . LEU B 1 15 ? 6.03138 26.95780 37.67330 1.000 19.41419 15 LEU B C 1
ATOM 615 O O . LEU B 1 15 ? 6.93253 26.83031 38.50942 1.000 20.44966 15 LEU B O 1
ATOM 620 N N . THR B 1 16 ? 5.82750 28.07808 36.98388 1.000 19.78202 16 THR B N 1
ATOM 621 C CA . THR B 1 16 ? 6.46270 29.32015 37.39265 1.000 19.81326 16 THR B CA 1
ATOM 622 C C . THR B 1 16 ? 5.72122 29.88366 38.60568 1.000 16.83330 16 THR B C 1
ATOM 623 O O . THR B 1 16 ? 4.62796 29.43186 38.95924 1.000 16.37292 16 THR B O 1
ATOM 627 N N . GLN B 1 17 ? 6.32971 30.88126 39.25656 1.000 20.48169 17 GLN B N 1
ATOM 628 C CA . GLN B 1 17 ? 5.63122 31.57875 40.33101 1.000 18.27892 17 GLN B CA 1
ATOM 629 C C . GLN B 1 17 ? 4.32756 32.17560 39.82759 1.000 19.28861 17 GLN B C 1
ATOM 630 O O . GLN B 1 17 ? 3.28618 32.07527 40.49281 1.000 19.76843 17 GLN B O 1
ATOM 636 N N . ALA B 1 18 ? 4.36512 32.78449 38.63909 1.000 18.71478 18 ALA B N 1
ATOM 637 C CA . ALA B 1 18 ? 3.16725 33.37827 38.05672 1.000 18.15504 18 ALA B CA 1
ATOM 638 C C . ALA B 1 18 ? 2.12468 32.32070 37.71366 1.000 17.86416 18 ALA B C 1
ATOM 639 O O . ALA B 1 18 ? 0.92362 32.56716 37.87131 1.000 18.61873 18 ALA B O 1
ATOM 641 N N . ASP B 1 19 ? 2.55541 31.15497 37.20943 1.000 17.48315 19 ASP B N 1
ATOM 642 C CA . ASP B 1 19 ? 1.61833 30.06089 36.95609 1.000 18.61249 19 ASP B CA 1
ATOM 643 C C . ASP B 1 19 ? 0.90500 29.65074 38.23015 1.000 18.72496 19 ASP B C 1
ATOM 644 O O . ASP B 1 19 ? -0.32378 29.51650 38.25667 1.000 19.18616 19 ASP B O 1
ATOM 649 N N . LEU B 1 20 ? 1.67022 29.42047 39.30131 1.000 17.48956 20 LEU B N 1
ATOM 650 C CA . LEU B 1 20 ? 1.06459 29.01478 40.56103 1.000 16.65642 20 LEU B CA 1
ATOM 651 C C . LEU B 1 20 ? 0.13512 30.09497 41.09515 1.000 16.62762 20 LEU B C 1
ATOM 652 O O . LEU B 1 20 ? -0.98110 29.80176 41.53402 1.000 19.86016 20 LEU B O 1
ATOM 657 N N . ALA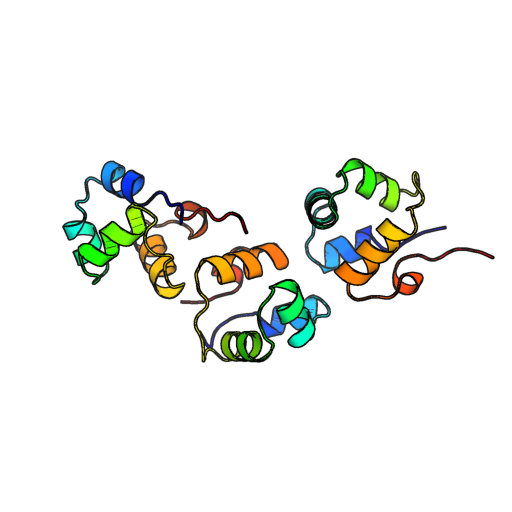 B 1 21 ? 0.57510 31.35372 41.04357 1.000 16.36339 21 ALA B N 1
ATOM 658 C CA . ALA B 1 21 ? -0.26770 32.45849 41.49352 1.000 18.77382 21 ALA B CA 1
ATOM 659 C C . ALA B 1 21 ? -1.59126 32.48626 40.74081 1.000 21.79347 21 ALA B C 1
ATOM 660 O O . ALA B 1 21 ? -2.66063 32.60508 41.34661 1.000 22.75573 21 ALA B O 1
ATOM 662 N N . ASP B 1 22 ? -1.53686 32.36396 39.41238 1.000 19.08863 22 ASP B N 1
ATOM 663 C CA . ASP B 1 22 ? -2.76913 32.42852 38.62772 1.000 17.69647 22 ASP B CA 1
ATOM 664 C C . ASP B 1 22 ? -3.69682 31.25886 38.91593 1.000 21.33791 22 ASP B C 1
ATOM 665 O O . ASP B 1 22 ? -4.91932 31.41035 38.82212 1.000 25.45983 22 ASP B O 1
ATOM 670 N N . LYS B 1 23 ? -3.15175 30.08027 39.22131 1.000 22.07716 23 LYS B N 1
ATOM 671 C CA . LYS B 1 23 ? -4.01469 28.94810 39.53490 1.000 24.49121 23 LYS B CA 1
ATOM 672 C C . LYS B 1 23 ? -4.68514 29.09455 40.89576 1.000 27.63787 23 LYS B C 1
ATOM 673 O O . LYS B 1 23 ? -5.72993 28.47558 41.12808 1.000 33.85527 23 LYS B O 1
ATOM 679 N N . LEU B 1 24 ? -4.12193 29.90857 41.79173 1.000 26.19714 24 LEU B N 1
ATOM 680 C CA . LEU B 1 24 ? -4.65475 30.11267 43.13323 1.000 27.73158 24 LEU B CA 1
ATOM 681 C C . LEU B 1 24 ? -5.39253 31.43884 43.28697 1.000 25.04628 24 LEU B C 1
ATOM 682 O O . LEU B 1 24 ? -5.86328 31.74828 44.38599 1.000 29.46066 24 LEU B O 1
ATOM 687 N N . ASP B 1 25 ? -5.46565 32.23547 42.22067 1.000 25.50674 25 ASP B N 1
ATOM 688 C CA . ASP B 1 25 ? -6.09556 33.55573 42.23594 1.000 26.94763 25 ASP B CA 1
ATOM 689 C C . ASP B 1 25 ? -5.43948 34.48073 43.26101 1.000 26.41969 25 ASP B C 1
ATOM 690 O O . ASP B 1 25 ? -6.10554 35.29367 43.90429 1.000 29.12369 25 ASP B O 1
ATOM 695 N N . VAL B 1 26 ? -4.11743 34.36495 43.40154 1.000 26.15943 26 VAL B N 1
ATOM 696 C CA . VAL B 1 26 ? -3.31778 35.29866 44.18285 1.000 24.65381 26 VAL B CA 1
ATOM 697 C C . VAL B 1 26 ? -2.25160 35.90204 43.26728 1.000 25.39453 26 VAL B C 1
ATOM 698 O O . VAL B 1 26 ? -2.02877 35.44217 42.14716 1.000 21.88808 26 VAL B O 1
ATOM 702 N N . SER B 1 27 ? -1.58878 36.94547 43.75517 1.000 26.15941 27 SER B N 1
ATOM 703 C CA . SER B 1 27 ? -0.60392 37.59756 42.90689 1.000 25.42499 27 SER B CA 1
ATOM 704 C C . SER B 1 27 ? 0.72605 36.85558 42.95085 1.000 26.81228 27 SER B C 1
ATOM 705 O O . SER B 1 27 ? 1.00798 36.08193 43.86831 1.000 24.65748 27 SER B O 1
ATOM 708 N N . ARG B 1 28 ? 1.56011 37.12102 41.94062 1.000 25.51615 28 ARG B N 1
ATOM 709 C CA . ARG B 1 28 ? 2.87455 36.48763 41.89605 1.000 23.15981 28 ARG B CA 1
ATOM 710 C C . ARG B 1 28 ? 3.70171 36.89410 43.10682 1.000 28.79183 28 ARG B C 1
ATOM 711 O O . ARG B 1 28 ? 4.44001 36.07471 43.66712 1.000 25.66811 28 ARG B O 1
ATOM 719 N N . GLN B 1 29 ? 3.55760 38.14814 43.54919 1.000 28.45745 29 GLN B N 1
ATOM 720 C CA . GLN B 1 29 ? 4.27492 38.60616 44.73407 1.000 33.23786 29 GLN B CA 1
ATOM 721 C C . GLN B 1 29 ? 3.86292 37.83156 45.97887 1.000 33.25616 29 GLN B C 1
ATOM 722 O O . GLN B 1 29 ? 4.70599 37.54876 46.83837 1.000 33.62265 29 GLN B O 1
ATOM 728 N N . THR B 1 30 ? 2.58637 37.45343 46.08023 1.000 29.10758 30 THR B N 1
ATOM 729 C CA . THR B 1 30 ? 2.13871 36.65976 47.22137 1.000 27.99813 30 THR B CA 1
ATOM 730 C C . THR B 1 30 ? 2.82626 35.29982 47.23519 1.000 26.44458 30 THR B C 1
ATOM 731 O O . THR B 1 30 ? 3.26278 34.82413 48.29315 1.000 28.98081 30 THR B O 1
ATOM 735 N N . ILE B 1 31 ? 2.94044 34.66036 46.06681 1.000 26.52752 31 ILE B N 1
ATOM 736 C CA . ILE B 1 31 ? 3.64315 33.38454 45.98037 1.000 23.27460 31 ILE B CA 1
ATOM 737 C C . ILE B 1 31 ? 5.10188 33.55632 46.38177 1.000 23.96080 31 ILE B C 1
ATOM 738 O O . ILE B 1 31 ? 5.65296 32.75144 47.14322 1.000 24.97356 31 ILE B O 1
ATOM 743 N N . ASN B 1 32 ? 5.75089 34.60420 45.87747 1.000 27.21368 32 ASN B N 1
ATOM 744 C CA . ASN B 1 32 ? 7.14633 34.82014 46.23385 1.000 24.45777 32 ASN B CA 1
ATOM 745 C C . ASN B 1 32 ? 7.28640 35.08872 47.72626 1.000 30.64183 32 ASN B C 1
ATOM 746 O O . ASN B 1 32 ? 8.23576 34.61418 48.36199 1.000 34.20581 32 ASN B O 1
ATOM 751 N N . ALA B 1 33 ? 6.33891 35.83162 48.31015 1.000 28.88539 33 ALA B N 1
ATOM 752 C CA . ALA B 1 33 ? 6.38380 36.11381 49.74227 1.000 37.57867 33 ALA B CA 1
ATOM 753 C C . ALA B 1 33 ? 6.22923 34.83839 50.56327 1.000 40.71734 33 ALA B C 1
ATOM 754 O O . ALA B 1 33 ? 6.83709 34.69943 51.62980 1.000 40.18211 33 ALA B O 1
ATOM 756 N N . LEU B 1 34 ? 5.40831 33.90192 50.08084 1.000 33.07509 34 LEU B N 1
ATOM 757 C CA . LEU B 1 34 ? 5.26885 32.61366 50.75455 1.000 34.53865 34 LEU B CA 1
ATOM 758 C C . LEU B 1 34 ? 6.56454 31.82013 50.68969 1.000 32.78096 34 LEU B C 1
ATOM 759 O O . LEU B 1 34 ? 6.97882 31.21387 51.68603 1.000 36.46681 34 LEU B O 1
ATOM 764 N N . GLU B 1 35 ? 7.20464 31.78948 49.51880 1.000 34.42337 35 GLU B N 1
ATOM 765 C CA . GLU B 1 35 ? 8.41524 30.99200 49.35839 1.000 35.04351 35 GLU B CA 1
ATOM 766 C C . GLU B 1 35 ? 9.55973 31.55971 50.19176 1.000 41.46643 35 GLU B C 1
ATOM 767 O O . GLU B 1 35 ? 10.37969 30.80310 50.72222 1.000 49.33464 35 GLU B O 1
ATOM 773 N N . THR B 1 36 ? 9.63716 32.88719 50.31480 1.000 41.48571 36 THR B N 1
ATOM 774 C CA . THR B 1 36 ? 10.65961 33.50825 51.15002 1.000 48.90657 36 THR B CA 1
ATOM 775 C C . THR B 1 36 ? 10.27120 33.57068 52.62211 1.000 48.13730 36 THR B C 1
ATOM 776 O O . THR B 1 36 ? 11.10382 33.96042 53.44716 1.000 51.66858 36 THR B O 1
ATOM 780 N N . GLY B 1 37 ? 9.04007 33.20284 52.97039 1.000 39.53383 37 GLY B N 1
ATOM 781 C CA . GLY B 1 37 ? 8.58163 33.28249 54.34547 1.000 43.25293 37 GLY B CA 1
ATOM 782 C C . GLY B 1 37 ? 8.17638 34.65587 54.83329 1.000 51.00557 37 GLY B C 1
ATOM 783 O O . GLY B 1 37 ? 7.87639 34.80053 56.02466 1.000 58.01364 37 GLY B O 1
ATOM 784 N N . LYS B 1 38 ? 8.12101 35.66582 53.95667 1.000 55.27775 38 LYS B N 1
ATOM 785 C CA . LYS B 1 38 ? 7.73837 37.00161 54.41234 1.000 55.23786 38 LYS B CA 1
ATOM 786 C C . LYS B 1 38 ? 6.29107 37.03684 54.86205 1.000 56.50608 38 LYS B C 1
ATOM 787 O O . LYS B 1 38 ? 5.94934 37.71691 55.83681 1.000 54.49706 38 LYS B O 1
ATOM 793 N N . TYR B 1 39 ? 5.43180 36.31150 54.16869 1.000 57.78913 39 TYR B N 1
ATOM 794 C CA . TYR B 1 39 ? 4.01853 36.28183 54.47934 1.000 59.39227 39 TYR B CA 1
ATOM 795 C C . TYR B 1 39 ? 3.69092 34.86032 54.89224 1.000 58.87474 39 TYR B C 1
ATOM 796 O O . TYR B 1 39 ? 3.99064 33.91193 54.16129 1.000 54.18407 39 TYR B O 1
ATOM 805 N N . ASP B 1 40 ? 3.08611 34.72069 56.05042 1.000 56.25715 40 ASP B N 1
ATOM 806 C CA . ASP B 1 40 ? 2.52234 33.43383 56.40505 1.0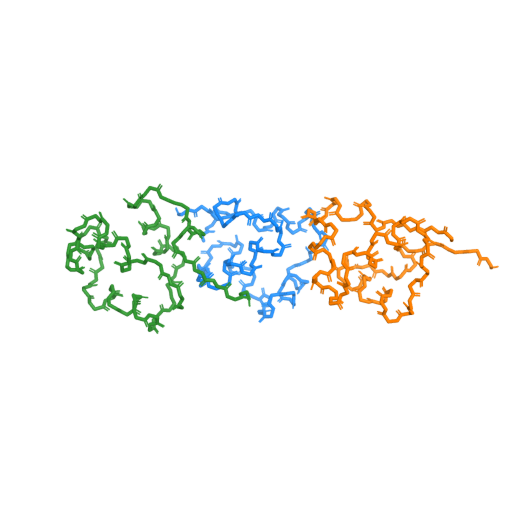00 61.19216 40 ASP B CA 1
ATOM 807 C C . ASP B 1 40 ? 1.15698 33.33564 55.75816 1.000 46.40741 40 ASP B C 1
ATOM 808 O O . ASP B 1 40 ? 0.37331 34.28564 55.82105 1.000 62.43518 40 ASP B O 1
ATOM 813 N N . PRO B 1 41 ? 0.82704 32.21452 55.12270 1.000 44.24912 41 PRO B N 1
ATOM 814 C CA . PRO B 1 41 ? -0.43032 32.16618 54.38666 1.000 48.18100 41 PRO B CA 1
ATOM 815 C C . PRO B 1 41 ? -1.60145 32.14049 55.34286 1.000 44.92549 41 PRO B C 1
ATOM 816 O O . PRO B 1 41 ? -1.51805 31.61449 56.45591 1.000 44.31619 41 PRO B O 1
ATOM 820 N N . SER B 1 42 ? -2.69921 32.73808 54.89808 1.000 42.39106 42 SER B N 1
ATOM 821 C CA . SER B 1 42 ? -3.95880 32.47119 55.55319 1.000 46.58301 42 SER B CA 1
ATOM 822 C C . SER B 1 42 ? -4.24832 30.98333 55.43426 1.000 43.99816 42 SER B C 1
ATOM 823 O O . SER B 1 42 ? -3.74315 30.29740 54.54453 1.000 39.08887 42 SER B O 1
ATOM 826 N N . LEU B 1 43 ? -5.04785 30.47806 56.36368 1.000 37.32158 43 LEU B N 1
ATOM 827 C CA . LEU B 1 43 ? -5.42903 29.07246 56.27586 1.000 38.94960 43 LEU B CA 1
ATOM 828 C C . LEU B 1 43 ? -6.12747 28.74463 54.96639 1.000 38.00146 43 LEU B C 1
ATOM 829 O O . LEU B 1 43 ? -5.78255 27.70348 54.36640 1.000 31.73966 43 LEU B O 1
ATOM 834 N N . PRO B 1 44 ? -7.07552 29.53981 54.44734 1.000 37.10410 44 PRO B N 1
ATOM 835 C CA . PRO B 1 44 ? -7.65617 29.21662 53.13415 1.000 34.68685 44 PRO B CA 1
ATOM 836 C C . PRO B 1 44 ? -6.63359 29.10272 52.01484 1.000 33.42394 44 PRO B C 1
ATOM 837 O O . PRO B 1 44 ? -6.76922 28.22170 51.15747 1.000 29.13047 44 PRO B O 1
ATOM 841 N N . LEU B 1 45 ? -5.60613 29.95611 52.00017 1.000 29.60468 45 LEU B N 1
ATOM 842 C CA . LEU B 1 45 ? -4.60493 29.85627 50.94105 1.000 31.89002 45 LEU B CA 1
ATOM 843 C C . LEU B 1 45 ? -3.77161 28.59149 51.10358 1.000 28.38914 45 LEU B C 1
ATOM 844 O O . LEU B 1 45 ? -3.38448 27.96145 50.10945 1.000 26.37175 45 LEU B O 1
ATOM 849 N N . ALA B 1 46 ? -3.48289 28.20656 52.35003 1.000 29.69503 46 ALA B N 1
ATOM 850 C CA . ALA B 1 46 ? -2.78628 26.94939 52.59026 1.000 23.24393 46 ALA B CA 1
ATOM 851 C C . ALA B 1 46 ? -3.61439 25.76615 52.10289 1.000 25.73455 46 ALA B C 1
ATOM 852 O O . ALA B 1 46 ? -3.07390 24.82460 51.50921 1.000 21.88565 46 ALA B O 1
ATOM 854 N N . PHE B 1 47 ? -4.93018 25.79658 52.34778 1.000 25.81689 47 PHE B N 1
ATOM 855 C CA . PHE B 1 47 ? -5.81032 24.75609 51.82085 1.000 22.36960 47 PHE B CA 1
ATOM 856 C C . PHE B 1 47 ? -5.76518 24.71122 50.29832 1.000 25.35790 47 PHE B C 1
ATOM 857 O O . PHE B 1 47 ? -5.70632 23.62850 49.70142 1.000 26.87423 47 PHE B O 1
ATOM 865 N N . LYS B 1 48 ? -5.82743 25.87416 49.64397 1.000 24.34789 48 LYS B N 1
ATOM 866 C CA . LYS B 1 48 ? -5.81576 25.87964 48.18342 1.000 25.57707 48 LYS B CA 1
ATOM 867 C C . LYS B 1 48 ? -4.52233 25.28304 47.64170 1.000 26.70928 48 LYS B C 1
ATOM 868 O O . LYS B 1 48 ? -4.53648 24.54909 46.64572 1.000 24.61252 48 LYS B O 1
ATOM 874 N N . LEU B 1 49 ? -3.39205 25.60011 48.28102 1.000 23.58696 49 LEU B N 1
ATOM 875 C CA . LEU B 1 49 ? -2.11574 25.01619 47.87462 1.000 23.45916 49 LEU B CA 1
ATOM 876 C C . LEU B 1 49 ? -2.10623 23.50306 48.05717 1.000 22.20315 49 LEU B C 1
ATOM 877 O O . LEU B 1 49 ? -1.64590 22.76685 47.17471 1.000 24.86383 49 LEU B O 1
ATOM 882 N N . ALA B 1 50 ? -2.59004 23.02259 49.20758 1.000 21.92125 50 ALA B N 1
ATOM 883 C CA . ALA B 1 50 ? -2.59081 21.58796 49.47634 1.000 22.92306 50 ALA B CA 1
ATOM 884 C C . ALA B 1 50 ? -3.41833 20.83264 48.44083 1.000 28.62467 50 ALA B C 1
ATOM 885 O O . ALA B 1 50 ? -2.98682 19.79903 47.91855 1.000 27.89769 50 ALA B O 1
ATOM 887 N N . ARG B 1 51 ? -4.60719 21.34067 48.12056 1.000 26.46613 51 ARG B N 1
ATOM 888 C CA . ARG B 1 51 ? -5.43352 20.64774 47.13679 1.000 27.15435 51 ARG B CA 1
ATOM 889 C C . ARG B 1 51 ? -4.83762 20.72807 45.73963 1.000 27.88986 51 ARG B C 1
ATOM 890 O O . ARG B 1 51 ? -4.95805 19.77020 44.96691 1.000 25.80008 51 ARG B O 1
ATOM 898 N N . LEU B 1 52 ? -4.19080 21.84518 45.39438 1.000 26.24192 52 LEU B N 1
ATOM 899 C CA . LEU B 1 52 ? -3.56797 21.94851 44.07853 1.000 23.73819 52 LEU B CA 1
ATOM 900 C C . LEU B 1 52 ? -2.50022 20.87859 43.90136 1.000 23.80996 52 LEU B C 1
ATOM 901 O O . LEU B 1 52 ? -2.40006 20.26297 42.83315 1.000 26.24062 52 LEU B O 1
ATOM 906 N N . PHE B 1 53 ? -1.69352 20.63670 44.93875 1.000 21.64221 53 PHE B N 1
ATOM 907 C CA . PHE B 1 53 ? -0.61093 19.66475 44.86454 1.000 23.34013 53 PHE B CA 1
ATOM 908 C C . PHE B 1 53 ? -1.02569 18.26727 45.31731 1.000 23.05120 53 PHE B C 1
ATOM 909 O O . PHE B 1 53 ? -0.20347 17.34494 45.27127 1.000 28.66885 53 PHE B O 1
ATOM 917 N N . GLY B 1 54 ? -2.27010 18.08895 45.75318 1.000 23.11817 54 GLY B N 1
ATOM 918 C CA . GLY B 1 54 ? -2.73257 16.77999 46.17321 1.000 25.55366 54 GLY B CA 1
ATOM 919 C C . GLY B 1 54 ? -2.11601 16.28568 47.46121 1.000 28.44769 54 GLY B C 1
ATOM 920 O O . GLY B 1 54 ? -1.89834 15.07852 47.61264 1.000 30.41190 54 GLY B O 1
ATOM 921 N N . LEU B 1 55 ? -1.82133 17.19087 48.39013 1.000 30.31831 55 LEU B N 1
ATOM 922 C CA . LEU B 1 55 ? -1.14047 16.87558 49.63580 1.000 29.08804 55 LEU B CA 1
ATOM 923 C C . LEU B 1 55 ? -1.94536 17.44080 50.79751 1.000 30.72226 55 LEU B C 1
ATOM 924 O O . LEU B 1 55 ? -2.88584 18.21239 50.61105 1.000 33.45979 55 LEU B O 1
ATOM 929 N N . ARG B 1 56 ? -1.59616 17.02367 52.00835 1.000 29.22818 56 ARG B N 1
ATOM 930 C CA . ARG B 1 56 ? -2.12800 17.68799 53.18696 1.000 30.76025 56 ARG B CA 1
ATOM 931 C C . ARG B 1 56 ? -1.30143 18.93225 53.48541 1.000 34.72542 56 ARG B C 1
ATOM 932 O O . ARG B 1 56 ? -0.14836 19.04245 53.06828 1.000 29.03481 56 ARG B O 1
ATOM 940 N N . ILE B 1 57 ? -1.89991 19.86780 54.23338 1.000 32.53798 57 ILE B N 1
ATOM 941 C CA . ILE B 1 57 ? -1.20045 21.10263 54.58621 1.000 31.62733 57 ILE B CA 1
ATOM 942 C C . ILE B 1 57 ? 0.11923 20.78678 55.27470 1.000 31.90840 57 ILE B C 1
ATOM 943 O O . ILE B 1 57 ? 1.16126 21.37596 54.95976 1.000 31.18746 57 ILE B O 1
ATOM 948 N N . GLU B 1 58 ? 0.10263 19.80835 56.18161 1.000 32.44975 58 GLU B N 1
ATOM 949 C CA . GLU B 1 58 ? 1.30183 19.41602 56.91083 1.000 33.02353 58 GLU B CA 1
ATOM 950 C C . GLU B 1 58 ? 2.36948 18.80653 56.00653 1.000 33.65368 58 GLU B C 1
ATOM 951 O O . GLU B 1 58 ? 3.53782 18.75822 56.40390 1.000 36.87925 58 GLU B O 1
ATOM 957 N N . ASP B 1 59 ? 2.00327 18.36042 54.79800 1.000 33.89269 59 ASP B N 1
ATOM 958 C CA . ASP B 1 59 ? 3.00297 17.87736 53.85021 1.000 38.48348 59 ASP B CA 1
ATOM 959 C C . ASP B 1 59 ? 3.77560 19.02234 53.21306 1.000 32.15996 59 ASP B C 1
ATOM 960 O O . ASP B 1 59 ? 4.93784 18.84369 52.82983 1.000 39.42002 59 ASP B O 1
ATOM 965 N N . ILE B 1 60 ? 3.15578 20.18992 53.09976 1.000 29.22736 60 ILE B N 1
ATOM 966 C CA . ILE B 1 60 ? 3.74764 21.33120 52.41667 1.000 31.20675 60 ILE B CA 1
ATOM 967 C C . ILE B 1 60 ? 4.38053 22.30166 53.40229 1.000 29.96605 60 ILE B C 1
ATOM 968 O O . ILE B 1 60 ? 5.46190 22.83267 53.14549 1.000 30.24163 60 ILE B O 1
ATOM 973 N N . PHE B 1 61 ? 3.71624 22.54753 54.52830 1.000 33.97858 61 PHE B N 1
ATOM 974 C CA . PHE B 1 61 ? 4.16448 23.52590 55.50484 1.000 32.47746 61 PHE B CA 1
ATOM 975 C C . PHE B 1 61 ? 4.58575 22.80029 56.77365 1.000 39.31430 61 PHE B C 1
ATOM 976 O O . PHE B 1 61 ? 3.88156 21.90084 57.24778 1.000 34.54621 61 PHE B O 1
ATOM 984 N N . GLN B 1 62 ? 5.72408 23.18935 57.32370 1.000 31.85689 62 GLN B N 1
ATOM 985 C CA . GLN B 1 62 ? 6.14723 22.71005 58.62763 1.000 38.29830 62 GLN B CA 1
ATOM 986 C C . GLN B 1 62 ? 6.23519 23.89069 59.58315 1.000 38.34034 62 GLN B C 1
ATOM 987 O O . GLN B 1 62 ? 6.65651 24.98371 59.19274 1.000 50.52589 62 GLN B O 1
ATOM 993 N N . ASP B 1 63 ? 5.81356 23.67566 60.82782 1.000 40.03862 63 ASP B N 1
ATOM 994 C CA . ASP B 1 63 ? 5.74016 24.75280 61.80235 1.000 49.24541 63 ASP B CA 1
ATOM 995 C C . ASP B 1 63 ? 6.05541 24.19074 63.18039 1.000 54.55163 63 ASP B C 1
ATOM 996 O O . ASP B 1 63 ? 5.87747 22.99877 63.43896 1.000 55.37675 63 ASP B O 1
ATOM 1001 N N . GLU B 1 64 ? 6.52069 25.06442 64.06894 1.000 59.47297 64 GLU B N 1
ATOM 1002 C CA . GLU B 1 64 ? 6.90572 24.67024 65.41612 1.000 61.88899 64 GLU B CA 1
ATOM 1003 C C . GLU B 1 64 ? 5.72909 24.78145 66.38284 1.000 67.31804 64 GLU B C 1
ATOM 1004 O O . GLU B 1 64 ? 4.72239 25.43919 66.11012 1.000 79.08371 64 GLU B O 1
ATOM 1010 N N . GLY B 1 65 ? 5.87286 24.12505 67.52841 1.000 62.46589 65 GLY B N 1
ATOM 1011 C CA . GLY B 1 65 ? 4.86851 24.19330 68.57486 1.000 87.45287 65 GLY B CA 1
ATOM 1012 C C . GLY B 1 65 ? 4.38614 22.83850 69.05405 1.000 75.82070 65 GLY B C 1
ATOM 1013 O O . GLY B 1 65 ? 4.71573 22.40065 70.15527 1.000 103.03649 65 GLY B O 1
ATOM 1014 N N . SER C 1 2 ? -13.84368 27.70617 18.00648 1.000 78.27610 2 SER C N 1
ATOM 1015 C CA . SER C 1 2 ? -13.58415 28.75415 18.98774 1.000 81.58643 2 SER C CA 1
ATOM 1016 C C . SER C 1 2 ? -13.01852 30.00410 18.31916 1.000 83.33182 2 SER C C 1
ATOM 1017 O O . SER C 1 2 ? -13.69333 30.66067 17.52688 1.000 95.69439 2 SER C O 1
ATOM 1020 N N . LYS C 1 3 ? -11.76886 30.31893 18.64555 1.000 56.51174 3 LYS C N 1
ATOM 1021 C CA . LYS C 1 3 ? -11.04872 31.45152 18.08160 1.000 45.90113 3 LYS C CA 1
ATOM 1022 C C . LYS C 1 3 ? -9.81238 30.90425 17.38898 1.000 33.97811 3 LYS C C 1
ATOM 1023 O O . LYS C 1 3 ? -9.08939 30.08884 17.97057 1.000 36.81425 3 LYS C O 1
ATOM 1029 N N . ASN C 1 4 ? -9.56021 31.35363 16.16286 1.000 34.70172 4 ASN C N 1
ATOM 1030 C CA . ASN C 1 4 ? -8.38892 30.88421 15.43693 1.000 38.84252 4 ASN C CA 1
ATOM 1031 C C . ASN C 1 4 ? -8.02959 31.87777 14.34132 1.000 28.97344 4 ASN C C 1
ATOM 1032 O O . ASN C 1 4 ? -8.80676 32.77242 13.99943 1.000 29.86723 4 ASN C O 1
ATOM 1037 N N . ARG C 1 5 ? -6.83464 31.68352 13.78306 1.000 32.09067 5 ARG C N 1
ATOM 1038 C CA . ARG C 1 5 ? -6.26320 32.55747 12.76580 1.000 32.59320 5 ARG C CA 1
ATOM 1039 C C . ARG C 1 5 ? -6.30467 31.92624 11.38064 1.000 29.65361 5 ARG C C 1
ATOM 1040 O O . ARG C 1 5 ? -5.52861 32.31532 10.49939 1.000 31.40190 5 ARG C O 1
ATOM 1048 N N . ILE C 1 6 ? -7.20477 30.96380 11.16599 1.000 28.03795 6 ILE C N 1
ATOM 1049 C CA . ILE C 1 6 ? -7.24397 30.25705 9.88849 1.000 27.29457 6 ILE C CA 1
ATOM 1050 C C . ILE C 1 6 ? -7.56117 31.22599 8.75694 1.000 31.26846 6 ILE C C 1
ATOM 1051 O O . ILE C 1 6 ? -6.93121 31.18795 7.69302 1.000 29.71516 6 ILE C O 1
ATOM 1056 N N . LYS C 1 7 ? -8.54372 32.10718 8.96695 1.000 27.71836 7 LYS C N 1
ATOM 1057 C CA . LYS C 1 7 ? -8.92860 33.05527 7.92428 1.000 35.45324 7 LYS C CA 1
ATOM 1058 C C . LYS C 1 7 ? -7.78678 34.01660 7.61584 1.000 35.66039 7 LYS C C 1
ATOM 1059 O O . LYS C 1 7 ? -7.53644 34.34489 6.44733 1.000 34.84469 7 LYS C O 1
ATOM 1065 N N . VAL C 1 8 ? -7.08559 34.48223 8.65241 1.000 29.04193 8 VAL C N 1
ATOM 1066 C CA . VAL C 1 8 ? -5.93045 35.35075 8.45155 1.000 29.81254 8 VAL C CA 1
ATOM 1067 C C . VAL C 1 8 ? -4.83928 34.60585 7.69357 1.000 34.34785 8 VAL C C 1
ATOM 1068 O O . VAL C 1 8 ? -4.17875 35.16498 6.80642 1.000 30.60255 8 VAL C O 1
ATOM 1072 N N . LEU C 1 9 ? -4.64200 33.32542 8.02056 1.000 31.11405 9 LEU C N 1
ATOM 1073 C CA . LEU C 1 9 ? -3.62402 32.53522 7.33886 1.000 25.47547 9 LEU C CA 1
ATOM 1074 C C . LEU C 1 9 ? -4.01015 32.25980 5.89025 1.000 27.10631 9 LEU C C 1
ATOM 1075 O O . LEU C 1 9 ? -3.14400 32.24238 5.00533 1.000 27.73739 9 LEU C O 1
ATOM 1080 N N . ARG C 1 10 ? -5.30147 32.02947 5.62797 1.000 27.27664 10 ARG C N 1
ATOM 1081 C CA . ARG C 1 10 ? -5.75703 31.88962 4.24556 1.000 27.90500 10 ARG C CA 1
ATOM 1082 C C . ARG C 1 10 ? -5.42504 33.13871 3.44389 1.000 33.08209 10 ARG C C 1
ATOM 1083 O O . ARG C 1 10 ? -4.92035 33.05501 2.31771 1.000 32.94917 10 ARG C O 1
ATOM 1091 N N . ALA C 1 11 ? -5.71520 34.31314 4.01063 1.000 29.07789 11 ALA C N 1
ATOM 1092 C CA . ALA C 1 11 ? -5.42027 35.56433 3.31937 1.000 35.90291 11 ALA C CA 1
ATOM 1093 C C . ALA C 1 11 ? -3.92456 35.73859 3.09704 1.000 36.39176 11 ALA C C 1
ATOM 1094 O O . ALA C 1 11 ? -3.49577 36.18447 2.02392 1.000 36.98016 11 ALA C O 1
ATOM 1096 N N . GLU C 1 12 ? -3.10967 35.38154 4.09273 1.000 38.83784 12 GLU C N 1
ATOM 1097 C CA . GLU C 1 12 ? -1.66860 35.55401 3.94690 1.000 32.63505 12 GLU C CA 1
ATOM 1098 C C . GLU C 1 12 ? -1.09120 34.61818 2.89701 1.000 32.82320 12 GLU C C 1
ATOM 1099 O O . GLU C 1 12 ? -0.07757 34.94780 2.27168 1.000 35.46704 12 GLU C O 1
ATOM 1105 N N . HIS C 1 13 ? -1.70732 33.45862 2.68145 1.000 31.17571 13 HIS C N 1
ATOM 1106 C CA . HIS C 1 13 ? -1.20953 32.52387 1.68528 1.000 34.37560 13 HIS C CA 1
ATOM 1107 C C . HIS C 1 13 ? -2.09895 32.47547 0.44627 1.000 33.31330 13 HIS C C 1
ATOM 1108 O O . HIS C 1 13 ? -1.88544 31.62458 -0.42495 1.000 29.97951 13 HIS C O 1
ATOM 1115 N N . ASN C 1 14 ? -3.07812 33.38050 0.34516 1.000 36.42571 14 ASN C N 1
ATOM 1116 C CA . ASN C 1 14 ? -3.92506 33.52608 -0.84346 1.000 38.04994 14 ASN C CA 1
ATOM 1117 C C . ASN C 1 14 ? -4.67189 32.23304 -1.17396 1.000 36.92847 14 ASN C C 1
ATOM 1118 O O . ASN C 1 14 ? -4.71738 31.78195 -2.32424 1.000 38.71332 14 ASN C O 1
ATOM 1123 N N . LEU C 1 15 ? -5.28243 31.64995 -0.14547 1.000 34.46506 15 LEU C N 1
ATOM 1124 C CA . LEU C 1 15 ? -6.01572 30.39639 -0.24763 1.000 35.35482 15 LEU C CA 1
ATOM 1125 C C . LEU C 1 15 ? -7.50354 30.67483 -0.09897 1.000 34.82727 15 LEU C C 1
ATOM 1126 O O . LEU C 1 15 ? -7.91452 31.43824 0.78227 1.000 33.25252 15 LEU C O 1
ATOM 1131 N N . THR C 1 16 ? -8.30423 30.07048 -0.96952 1.000 37.40340 16 THR C N 1
ATOM 1132 C CA . THR C 1 16 ? -9.74141 30.04560 -0.76304 1.000 37.03268 16 THR C CA 1
ATOM 1133 C C . THR C 1 16 ? -10.10901 28.98208 0.26879 1.000 34.74374 16 THR C C 1
ATOM 1134 O O . THR C 1 16 ? -9.29875 28.13003 0.64445 1.000 36.27312 16 THR C O 1
ATOM 1138 N N . GLN C 1 17 ? -11.35851 29.04041 0.73425 1.000 34.89423 17 GLN C N 1
ATOM 1139 C CA . GLN C 1 17 ? -11.86641 27.97089 1.58700 1.000 39.48999 17 GLN C CA 1
ATOM 1140 C C . GLN C 1 17 ? -11.80412 26.63056 0.86882 1.000 38.19173 17 GLN C C 1
ATOM 1141 O O . GLN C 1 17 ? -11.44335 25.61147 1.46885 1.000 39.98678 17 GLN C O 1
ATOM 1147 N N . ALA C 1 18 ? -12.15493 26.61374 -0.42200 1.000 38.01979 18 ALA C N 1
ATOM 1148 C CA . ALA C 1 18 ? -12.07656 25.37957 -1.19594 1.000 43.79229 18 ALA C CA 1
ATOM 1149 C C . ALA C 1 18 ? -10.63290 24.90795 -1.35174 1.000 43.10678 18 ALA C C 1
ATOM 1150 O O . ALA C 1 18 ? -10.36824 23.70123 -1.31801 1.000 45.72257 18 ALA C O 1
ATOM 1152 N N . ASP C 1 19 ? -9.68790 25.83734 -1.54214 1.000 38.50115 19 ASP C N 1
ATOM 1153 C CA . ASP C 1 19 ? -8.27560 25.45750 -1.59933 1.000 40.40172 19 ASP C CA 1
ATOM 1154 C C . ASP C 1 19 ? -7.84896 24.76379 -0.31421 1.000 40.76054 19 ASP C C 1
ATOM 1155 O O . ASP C 1 19 ? -7.21800 23.70025 -0.34088 1.000 38.23736 19 ASP C O 1
ATOM 1160 N N . LEU C 1 20 ? -8.15914 25.38075 0.82720 1.000 37.11599 20 LEU C N 1
ATOM 1161 C CA . LEU C 1 20 ? -7.78171 24.80523 2.11241 1.000 35.27626 20 LEU C CA 1
ATOM 1162 C C . LEU C 1 20 ? -8.48656 23.47294 2.33045 1.000 39.68124 20 LEU C C 1
ATOM 1163 O O . LEU C 1 20 ? -7.86910 22.49830 2.77679 1.000 39.70154 20 LEU C O 1
ATOM 1168 N N . ALA C 1 21 ? -9.78173 23.41637 2.00790 1.000 38.21148 21 ALA C N 1
ATOM 1169 C CA . ALA C 1 21 ? -10.52692 22.16423 2.09182 1.000 46.79222 21 ALA C CA 1
ATOM 1170 C C . ALA C 1 21 ? -9.88404 21.08053 1.23287 1.000 43.10340 21 ALA C C 1
ATOM 1171 O O . ALA C 1 21 ? -9.73650 19.93439 1.67476 1.000 51.61482 21 ALA C O 1
ATOM 1173 N N . ASP C 1 22 ? -9.49900 21.41976 -0.00107 1.000 47.94732 22 ASP C N 1
ATOM 1174 C CA . ASP C 1 22 ? -8.86705 20.43001 -0.86901 1.000 47.45442 22 ASP C CA 1
ATOM 1175 C C . ASP C 1 22 ? -7.52254 19.98206 -0.31170 1.000 45.42223 22 ASP C C 1
ATOM 1176 O O . ASP C 1 22 ? -7.15709 18.80653 -0.42742 1.000 51.60114 22 ASP C O 1
ATOM 1181 N N . LYS C 1 23 ? -6.77976 20.90000 0.31086 1.000 41.95287 23 LYS C N 1
ATOM 1182 C CA . LYS C 1 23 ? -5.47382 20.55166 0.85465 1.000 40.39483 23 LYS C CA 1
ATOM 1183 C C . LYS C 1 23 ? -5.58536 19.69567 2.10916 1.000 45.46941 23 LYS C C 1
ATOM 1184 O O . LYS C 1 23 ? -4.64632 18.95717 2.42909 1.000 45.74975 23 LYS C O 1
ATOM 1190 N N . LEU C 1 24 ? -6.70400 19.78441 2.82573 1.000 49.33258 24 LEU C N 1
ATOM 1191 C CA . LEU C 1 24 ? -6.90692 19.02450 4.05315 1.000 37.65420 24 LEU C CA 1
ATOM 1192 C C . LEU C 1 24 ? -7.88093 17.87314 3.91844 1.000 62.76404 24 LEU C C 1
ATOM 1193 O O . LEU C 1 24 ? -8.03241 17.10984 4.88354 1.000 59.04774 24 LEU C O 1
ATOM 1198 N N . ASP C 1 25 ? -8.51588 17.70731 2.76695 1.000 67.54513 25 ASP C N 1
ATOM 1199 C CA . ASP C 1 25 ? -9.49946 16.64555 2.58349 1.000 68.17594 25 ASP C CA 1
ATOM 1200 C C . ASP C 1 25 ? -10.67389 16.79017 3.54805 1.000 66.18109 25 ASP C C 1
ATOM 1201 O O . ASP C 1 25 ? -11.25447 15.80453 4.00911 1.000 67.20365 25 ASP C O 1
ATOM 1206 N N . VAL C 1 26 ? -11.07468 18.03457 3.79184 1.000 54.37906 26 VAL C N 1
ATOM 1207 C CA . VAL C 1 26 ? -12.31432 18.31192 4.49663 1.000 52.63174 26 VAL C CA 1
ATOM 1208 C C . VAL C 1 26 ? -13.24971 19.07800 3.56177 1.000 51.91337 26 VAL C C 1
ATOM 1209 O O . VAL C 1 26 ? -12.85720 19.56971 2.50640 1.000 51.27066 26 VAL C O 1
ATOM 1213 N N . SER C 1 27 ? -14.51051 19.15934 3.95459 1.000 53.91076 27 SER C N 1
ATOM 1214 C CA . SER C 1 27 ? -15.39793 19.84205 3.03730 1.000 55.27443 27 SER C CA 1
ATOM 1215 C C . SER C 1 27 ? -15.26956 21.34649 3.23608 1.000 55.17964 27 SER C C 1
ATOM 1216 O O . SER C 1 27 ? -14.75187 21.82347 4.25244 1.000 48.72732 27 SER C O 1
ATOM 1219 N N . ARG C 1 28 ? -15.72492 22.09850 2.23300 1.000 59.70746 28 ARG C N 1
ATOM 1220 C CA . ARG C 1 28 ? -15.70518 23.54877 2.35449 1.000 62.51960 28 ARG C CA 1
ATOM 1221 C C . ARG C 1 28 ? -16.55360 23.99638 3.53782 1.000 63.65929 28 ARG C C 1
ATOM 1222 O O . ARG C 1 28 ? -16.21294 24.96463 4.22699 1.000 48.81907 28 ARG C O 1
ATOM 1230 N N . GLN C 1 29 ? -17.66788 23.30052 3.78511 1.000 67.18838 29 GLN C N 1
ATOM 1231 C CA . GLN C 1 29 ? -18.51502 23.66342 4.91756 1.000 64.33164 29 GLN C CA 1
ATOM 1232 C C . GLN C 1 29 ? -17.77751 23.44740 6.23312 1.000 65.56678 29 GLN C C 1
ATOM 1233 O O . GLN C 1 29 ? -17.97158 24.20375 7.19272 1.000 57.56719 29 GLN C O 1
ATOM 1239 N N . THR C 1 30 ? -16.92225 22.42220 6.29866 1.000 59.47346 30 THR C N 1
ATOM 1240 C CA . THR C 1 30 ? -16.13019 22.19645 7.50352 1.000 60.60512 30 THR C CA 1
ATOM 1241 C C . THR C 1 30 ? -15.16984 23.35324 7.75675 1.000 54.49334 30 THR C C 1
ATOM 1242 O O . THR C 1 30 ? -15.04448 23.82413 8.89302 1.000 47.51568 30 THR C O 1
ATOM 1246 N N . ILE C 1 31 ? -14.50482 23.83589 6.70368 1.000 43.25740 31 ILE C N 1
ATOM 1247 C CA . ILE C 1 31 ? -13.57820 24.95907 6.84243 1.000 42.53212 31 ILE C CA 1
ATOM 1248 C C . ILE C 1 31 ? -14.31008 26.20156 7.32958 1.000 46.61039 31 ILE C C 1
ATOM 1249 O O . ILE C 1 31 ? -13.84765 26.90298 8.23841 1.000 39.54584 31 ILE C O 1
ATOM 1254 N N . ASN C 1 32 ? -15.46942 26.49312 6.73737 1.000 42.22668 32 ASN C N 1
ATOM 1255 C CA . ASN C 1 32 ? -16.20115 27.69661 7.11329 1.000 43.62713 32 ASN C CA 1
ATOM 1256 C C . ASN C 1 32 ? -16.66061 27.64699 8.56511 1.000 50.20837 32 ASN C C 1
ATOM 1257 O O . ASN C 1 32 ? -16.65250 28.66924 9.25919 1.000 52.12626 32 ASN C O 1
ATOM 1262 N N . ALA C 1 33 ? -17.07156 26.47064 9.04187 1.000 44.80280 33 ALA C N 1
ATOM 1263 C CA . ALA C 1 33 ? -17.48905 26.35712 10.43444 1.000 54.72253 33 ALA C CA 1
ATOM 1264 C C . ALA C 1 33 ? -16.33054 26.63832 11.38617 1.000 53.38199 33 ALA C C 1
ATOM 1265 O O . ALA C 1 33 ? -16.51953 27.25499 12.44021 1.000 51.76650 33 ALA C O 1
ATOM 1267 N N . LEU C 1 34 ? -15.11982 26.20762 11.02820 1.000 46.52726 34 LEU C N 1
ATOM 1268 C CA . LEU C 1 34 ? -13.95850 26.47696 11.87478 1.000 44.93822 34 LEU C CA 1
ATOM 1269 C C . LEU C 1 34 ? -13.59581 27.95881 11.89117 1.000 52.79830 34 LEU C C 1
ATOM 1270 O O . LEU C 1 34 ? -13.32062 28.52740 12.95399 1.000 45.31610 34 LEU C O 1
ATOM 1275 N N . GLU C 1 35 ? -13.57314 28.59727 10.71813 1.000 46.44913 35 GLU C N 1
ATOM 1276 C CA . GLU C 1 35 ? -13.12863 29.98691 10.63400 1.000 50.85669 35 GLU C CA 1
ATOM 1277 C C . GLU C 1 35 ? -14.07806 30.93335 11.35068 1.000 61.11927 35 GLU C C 1
ATOM 1278 O O . GLU C 1 35 ? -13.63947 31.91047 11.96864 1.000 66.43765 35 GLU C O 1
ATOM 1284 N N . THR C 1 36 ? -15.37559 30.66344 11.28152 1.000 68.23711 36 THR C N 1
ATOM 1285 C CA . THR C 1 36 ? -16.36212 31.51098 11.93169 1.000 72.69906 36 THR C CA 1
ATOM 1286 C C . THR C 1 36 ? -16.48651 31.22853 13.42193 1.000 68.78097 36 THR C C 1
ATOM 1287 O O . THR C 1 36 ? -17.24321 31.92775 14.10442 1.000 72.04354 36 THR C O 1
ATOM 1291 N N . GLY C 1 37 ? -15.75005 30.24556 13.94620 1.000 70.11648 37 GLY C N 1
ATOM 1292 C CA . GLY C 1 37 ? -15.89288 29.85407 15.33212 1.000 81.54022 37 GLY C CA 1
ATOM 1293 C C . GLY C 1 37 ? -17.07129 28.94926 15.57975 1.000 76.82401 37 GLY C C 1
ATOM 1294 O O . GLY C 1 37 ? -17.44925 28.73394 16.73691 1.000 81.55995 37 GLY C O 1
ATOM 1295 N N . LYS C 1 38 ? -17.67920 28.43249 14.51886 1.000 75.94993 38 LYS C N 1
ATOM 1296 C CA . LYS C 1 38 ? -18.88648 27.64050 14.67283 1.000 74.87210 38 LYS C CA 1
ATOM 1297 C C . LYS C 1 38 ? -18.61261 26.29290 15.32308 1.000 80.39560 38 LYS C C 1
ATOM 1298 O O . LYS C 1 38 ? -19.40362 25.82191 16.14971 1.000 83.48208 38 LYS C O 1
ATOM 1304 N N . TYR C 1 39 ? -17.50825 25.65893 14.95213 1.000 80.40884 39 TYR C N 1
ATOM 1305 C CA . TYR C 1 39 ? -17.15050 24.32818 15.41160 1.000 73.38652 39 TYR C CA 1
ATOM 1306 C C . TYR C 1 39 ? -15.79830 24.34015 16.10892 1.000 75.89588 39 TYR C C 1
ATOM 1307 O O . TYR C 1 39 ? -14.84601 24.95922 15.62271 1.000 78.38507 39 TYR C O 1
ATOM 1310 N N . ASP C 1 40 ? -15.72083 23.66600 17.25524 1.000 61.02485 40 ASP C N 1
ATOM 1311 C CA . ASP C 1 40 ? -14.41253 23.36532 17.82308 1.000 64.46912 40 ASP C CA 1
ATOM 1312 C C . ASP C 1 40 ? -13.85090 22.11703 17.15136 1.000 60.04088 40 ASP C C 1
ATOM 1317 N N . PRO C 1 41 ? -12.61506 22.15776 16.66610 1.000 61.91367 41 PRO C N 1
ATOM 1318 C CA . PRO C 1 41 ? -12.05989 21.01378 15.94005 1.000 48.27132 41 PRO C CA 1
ATOM 1319 C C . PRO C 1 41 ? -11.63432 19.88351 16.86286 1.000 42.89820 41 PRO C C 1
ATOM 1320 O O . PRO C 1 41 ? -11.26303 20.09337 18.02023 1.000 50.23317 41 PRO C O 1
ATOM 1324 N N . SER C 1 42 ? -11.71045 18.66511 16.33429 1.000 46.56143 42 SER C N 1
ATOM 1325 C CA . SER C 1 42 ? -11.01554 17.55329 16.95915 1.000 44.62139 42 SER C CA 1
ATOM 1326 C C . SER C 1 42 ? -9.50993 17.80773 16.93368 1.000 49.07593 42 SER C C 1
ATOM 1327 O O . SER C 1 42 ? -8.99349 18.55952 16.09866 1.000 48.66609 42 SER C O 1
ATOM 1330 N N . LEU C 1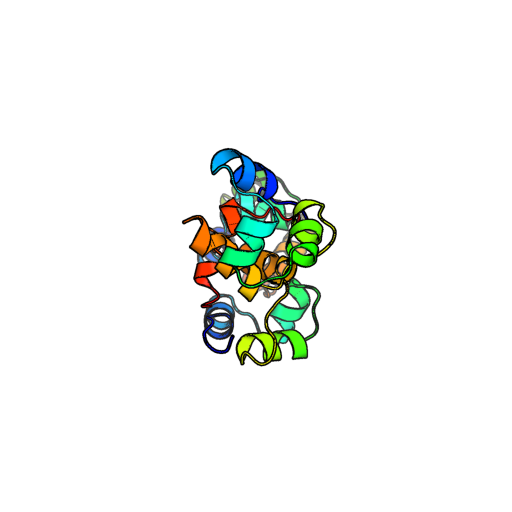 43 ? -8.80143 17.17305 17.86627 1.000 42.70275 43 LEU C N 1
ATOM 1331 C CA . LEU C 1 43 ? -7.34450 17.29472 17.87885 1.000 36.95723 43 LEU C CA 1
ATOM 1332 C C . LEU C 1 43 ? -6.69623 16.82162 16.58302 1.000 37.94844 43 LEU C C 1
ATOM 1333 O O . LEU C 1 43 ? -5.79833 17.52996 16.08913 1.000 32.29742 43 LEU C O 1
ATOM 1338 N N . PRO C 1 44 ? -7.07170 15.68056 15.98404 1.000 38.71879 44 PRO C N 1
ATOM 1339 C CA . PRO C 1 44 ? -6.46312 15.31233 14.69190 1.000 42.79583 44 PRO C CA 1
ATOM 1340 C C . PRO C 1 44 ? -6.60497 16.38400 13.62466 1.000 38.40264 44 PRO C C 1
ATOM 1341 O O . PRO C 1 44 ? -5.67699 16.58872 12.83195 1.000 37.03880 44 PRO C O 1
ATOM 1345 N N . LEU C 1 45 ? -7.74068 17.08226 13.58351 1.000 39.91667 45 LEU C N 1
ATOM 1346 C CA . LEU C 1 4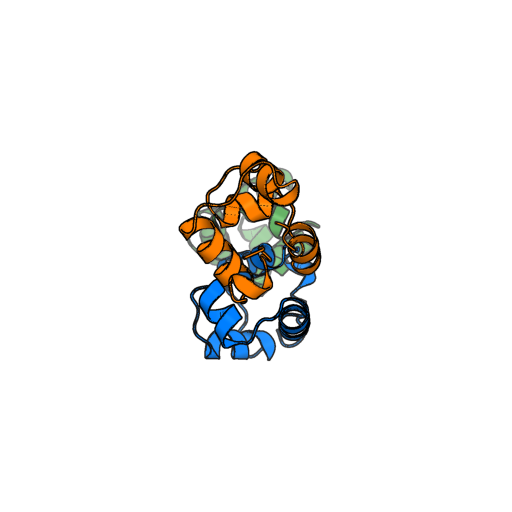5 ? -7.91724 18.13214 12.58541 1.000 40.85543 45 LEU C CA 1
ATOM 1347 C C . LEU C 1 45 ? -7.03677 19.33953 12.88362 1.000 33.83875 45 LEU C C 1
ATOM 1348 O O . LEU C 1 45 ? -6.50581 19.97014 11.96010 1.000 31.36490 45 LEU C O 1
ATOM 1353 N N . ALA C 1 46 ? -6.86233 19.67498 14.16344 1.000 32.80924 46 ALA C N 1
ATOM 1354 C CA . ALA C 1 46 ? -5.97512 20.77494 14.51220 1.000 29.98016 46 ALA C CA 1
ATOM 1355 C C . ALA C 1 46 ? -4.54130 20.48463 14.07693 1.000 27.77679 46 ALA C C 1
ATOM 1356 O O . ALA C 1 46 ? -3.85217 21.37231 13.56244 1.000 25.35998 46 ALA C O 1
ATOM 1358 N N . PHE C 1 47 ? -4.08661 19.23913 14.25673 1.000 25.19362 47 PHE C N 1
ATOM 1359 C CA . PHE C 1 47 ? -2.74222 18.86880 13.81213 1.000 26.86663 47 PHE C CA 1
ATOM 1360 C C . PHE C 1 47 ? -2.58887 19.05402 12.30408 1.000 26.82215 47 PHE C C 1
ATOM 1361 O O . PHE C 1 47 ? -1.57978 19.59564 11.83833 1.000 29.20460 47 PHE C O 1
ATOM 1369 N N . LYS C 1 48 ? -3.57003 18.60435 11.52390 1.000 30.07987 48 LYS C N 1
ATOM 1370 C CA . LYS C 1 48 ? -3.45453 18.70874 10.06919 1.000 27.63047 48 LYS C CA 1
ATOM 1371 C C . LYS C 1 48 ? -3.37592 20.16615 9.63099 1.000 27.79864 48 LYS C C 1
ATOM 1372 O O . LYS C 1 48 ? -2.64367 20.49960 8.68977 1.000 30.72698 48 LYS C O 1
ATOM 1378 N N . LEU C 1 49 ? -4.14498 21.04124 10.27674 1.000 28.00478 49 LEU C N 1
ATOM 1379 C CA . LEU C 1 49 ? -4.04283 22.46799 9.98227 1.000 28.12509 49 LEU C CA 1
ATOM 1380 C C . LEU C 1 49 ? -2.65479 22.99128 10.32421 1.000 29.22200 49 LEU C C 1
ATOM 1381 O O . LEU C 1 49 ? -2.05094 23.73728 9.54064 1.000 34.25332 49 LEU C O 1
ATOM 1386 N N . ALA C 1 50 ? -2.13647 22.61137 11.49014 1.000 26.61836 50 ALA C N 1
ATOM 1387 C CA . ALA C 1 50 ? -0.81379 23.05966 11.90459 1.000 27.36601 50 ALA C CA 1
ATOM 1388 C C . ALA C 1 50 ? 0.26156 22.58396 10.93565 1.000 29.16473 50 ALA C C 1
ATOM 1389 O O . ALA C 1 50 ? 1.13641 23.36274 10.53595 1.000 28.72464 50 ALA C O 1
ATOM 1391 N N . ARG C 1 51 ? 0.20167 21.31064 10.52995 1.000 25.70132 51 ARG C N 1
ATOM 1392 C CA . ARG C 1 51 ? 1.23383 20.76417 9.65359 1.000 27.94013 51 ARG C CA 1
ATOM 1393 C C . ARG C 1 51 ? 1.17972 21.40453 8.27577 1.000 29.27717 51 ARG C C 1
ATOM 1394 O O . ARG C 1 51 ? 2.21914 21.63699 7.64791 1.000 31.32716 51 ARG C O 1
ATOM 1402 N N . LEU C 1 52 ? -0.02526 21.70225 7.79442 1.000 30.73869 52 LEU C N 1
ATOM 1403 C CA . LEU C 1 52 ? -0.16676 22.30615 6.47489 1.000 33.09321 52 LEU C CA 1
ATOM 1404 C C . LEU C 1 52 ? 0.50514 23.67213 6.40178 1.000 34.83092 52 LEU C C 1
ATOM 1405 O O . LEU C 1 52 ? 1.15660 23.99892 5.40059 1.000 37.35296 52 LEU C O 1
ATOM 1410 N N . PHE C 1 53 ? 0.34444 24.48912 7.43938 1.000 33.24646 53 PHE C N 1
ATOM 1411 C CA . PHE C 1 53 ? 0.91153 25.83027 7.48243 1.000 35.74760 53 PHE C CA 1
ATOM 1412 C C . PHE C 1 53 ? 2.30399 25.87685 8.09373 1.000 33.25991 53 PHE C C 1
ATOM 1413 O O . PHE C 1 53 ? 2.90788 26.95380 8.12353 1.000 35.42301 53 PHE C O 1
ATOM 1421 N N . GLY C 1 54 ? 2.83043 24.75112 8.56780 1.000 31.49740 54 GLY C N 1
ATOM 1422 C CA . GLY C 1 54 ? 4.15958 24.74698 9.16077 1.000 32.52794 54 GLY C CA 1
ATOM 1423 C C . GLY C 1 54 ? 4.22472 25.45293 10.49860 1.000 33.79311 54 GLY C C 1
ATOM 1424 O O . GLY C 1 54 ? 5.23381 26.10495 10.80402 1.000 36.08663 54 GLY C O 1
ATOM 1425 N N . LEU C 1 55 ? 3.16443 25.35282 11.29949 1.000 28.88057 55 LEU C N 1
ATOM 1426 C CA . LEU C 1 55 ? 3.04553 26.07411 12.55633 1.000 27.03068 55 LEU C CA 1
ATOM 1427 C C . LEU C 1 55 ? 2.70285 25.10527 13.68064 1.000 30.49144 55 LEU C C 1
ATOM 1428 O O . LEU C 1 55 ? 2.38620 23.93119 13.45121 1.000 31.37318 55 LEU C O 1
ATOM 1433 N N . ARG C 1 56 ? 2.76773 25.62068 14.90562 1.000 28.02804 56 ARG C N 1
ATOM 1434 C CA . ARG C 1 56 ? 2.26821 24.94222 16.09197 1.000 32.57919 56 ARG C CA 1
ATOM 1435 C C . ARG C 1 56 ? 0.75418 25.07690 16.17805 1.000 25.98751 56 ARG C C 1
ATOM 1436 O O . ARG C 1 56 ? 0.16644 26.03132 15.66916 1.000 28.61185 56 ARG C O 1
ATOM 1444 N N . ILE C 1 57 ? 0.11641 24.12674 16.87309 1.000 25.08619 57 ILE C N 1
ATOM 1445 C CA . ILE C 1 57 ? -1.31491 24.27074 17.12110 1.000 25.47675 57 ILE C CA 1
ATOM 1446 C C . ILE C 1 57 ? -1.59734 25.58219 17.84024 1.000 25.80396 57 ILE C C 1
ATOM 1447 O O . ILE C 1 57 ? -2.49747 26.34290 17.45431 1.000 27.34399 57 ILE C O 1
ATOM 1452 N N . GLU C 1 58 ? -0.78122 25.90697 18.84907 1.000 33.11516 58 GLU C N 1
ATOM 1453 C CA . GLU C 1 58 ? -0.96788 27.12227 19.62808 1.000 32.39942 58 GLU C CA 1
ATOM 1454 C C . GLU C 1 58 ? -0.75654 28.39439 18.81174 1.000 37.80812 58 GLU C C 1
ATOM 1455 O O . GLU C 1 58 ? -1.19380 29.47021 19.23948 1.000 37.14031 58 GLU C O 1
ATOM 1461 N N . ASP C 1 59 ? -0.09609 28.30122 17.65621 1.000 31.58182 59 ASP C N 1
ATOM 1462 C CA . ASP C 1 59 ? 0.05483 29.46189 16.78462 1.000 29.46944 59 ASP C CA 1
ATOM 1463 C C . ASP C 1 59 ? -1.22985 29.79087 16.04183 1.000 35.58930 59 ASP C C 1
ATOM 1464 O O . ASP C 1 59 ? -1.45678 30.95224 15.68534 1.000 42.64511 59 ASP C O 1
ATOM 1469 N N . ILE C 1 60 ? -2.06594 28.78943 15.79146 1.000 29.66954 60 ILE C N 1
ATOM 1470 C CA . ILE C 1 60 ? -3.26083 28.95346 14.98072 1.000 28.43707 60 ILE C CA 1
ATOM 1471 C C . ILE C 1 60 ? -4.50844 29.11881 15.83465 1.000 30.88904 60 ILE C C 1
ATOM 1472 O O . ILE C 1 60 ? -5.38121 29.92119 15.50429 1.000 28.55848 60 ILE C O 1
ATOM 1477 N N . PHE C 1 61 ? -4.60657 28.38421 16.94205 1.000 27.09158 61 PHE C N 1
ATOM 1478 C CA . PHE C 1 61 ? -5.82733 28.32091 17.73398 1.000 27.85292 61 PHE C CA 1
ATOM 1479 C C . PHE C 1 61 ? -5.64931 29.03128 19.06828 1.000 29.28089 61 PHE C C 1
ATOM 1480 O O . PHE C 1 61 ? -4.59755 28.92398 19.70534 1.000 30.71330 61 PHE C O 1
ATOM 1488 N N . GLN C 1 62 ? -6.67734 29.77759 19.46971 1.000 25.72412 62 GLN C N 1
ATOM 1489 C CA . GLN C 1 62 ? -6.73347 30.43328 20.77158 1.000 27.14397 62 GLN C CA 1
ATOM 1490 C C . GLN C 1 62 ? -7.86625 29.83930 21.59678 1.000 30.70286 62 GLN C C 1
ATOM 1491 O O . GLN C 1 62 ? -8.91938 29.48434 21.05611 1.000 34.71943 62 GLN C O 1
ATOM 1497 N N . ASP C 1 63 ? -7.64092 29.69963 22.90340 1.000 30.42497 63 ASP C N 1
ATOM 1498 C CA . ASP C 1 63 ? -8.61251 29.04768 23.77086 1.000 32.33999 63 ASP C CA 1
ATOM 1499 C C . ASP C 1 63 ? -8.52515 29.63221 25.17611 1.000 35.01358 63 ASP C C 1
ATOM 1500 O O . ASP C 1 63 ? -7.42663 29.84576 25.69449 1.000 36.31018 63 ASP C O 1
ATOM 1505 N N . GLU C 1 64 ? -9.69361 29.88698 25.78511 1.000 37.60215 64 GLU C N 1
ATOM 1506 C CA . GLU C 1 64 ? -9.76634 30.49234 27.11533 1.000 40.82199 64 GLU C CA 1
ATOM 1507 C C . GLU C 1 64 ? -9.27466 29.56475 28.21684 1.000 43.01053 64 GLU C C 1
ATOM 1508 O O . GLU C 1 64 ? -9.03564 30.02850 29.33927 1.000 46.11100 64 GLU C O 1
ATOM 1514 N N . GLY C 1 65 ? -9.13572 28.27450 27.93667 1.000 42.64089 65 GLY C N 1
ATOM 1515 C CA . GLY C 1 65 ? -8.75623 27.31804 28.96160 1.000 46.58830 65 GLY C CA 1
ATOM 1516 C C . GLY C 1 65 ? -9.94310 26.68035 29.65698 1.000 58.48192 65 GLY C C 1
ATOM 1517 O O . GLY C 1 65 ? -10.92781 27.34969 29.97286 1.000 61.71974 65 GLY C O 1
#

Organism: Deinococcus radiodurans (strain ATCC 13939 / DSM 20539 / JCM 16871 / CCUG 27074 / LMG 4051 / NBRC 15346 / NCIMB 9279 / VKM B-1422 / R1) (NCBI:txid243230)

B-factor: mean 37.18, std 16.02, range [16.31, 114.28]

Foldseek 3Di:
DLDFCLVVLCVVVVHDLCRVCVQLVHHSVVSVCCNRVVDDDDPVSLVSSCVVSVHDSVNTDDD/DAWCLVVLCVVVVHDLCRVCVQLVHHSVVSVCRHVVVDDDDPVSLVSVCVVSVHDSCNTDDDDD/DDWCVVVVCVVVVHDLVRVCVQQVHDSVVSVCVHVVNDDDDPVSLVSSCVVSVHDSCNTDDDPD

Sequence (191 aa):
GSKNRIKVLRAEHNLTQADLADKLDVSRQTINALETGKYDPSLPLAFKLARLFGLRIEDIFQDSKNRIKVLRAEHNLTQADLADKLDVSRQTINALETGKYDPSLPLAFKLARLFGLRIEDIFQDEGSKNRIKVLRAEHNLTQADLADKLDVSRQTINALETGKYDPSLPLAFKLARLFGLRIEDIFQDEG

Radius of gyration: 20.26 Å; Cα contacts (8 Å, |Δi|>4): 236; chains: 3; bounding box: 30×34×70 Å